Protein AF-X1GAW6-F1 (afdb_monomer_lite)

Sequence (274 aa):
LNKNRKILPKKEKSNFVSYKNLEKTTDPVKLYFKDMGNIPLLKREEELAIAKNIERGEKTTIKAISKTRFVLTKVLSLEEKIREKPEIIEKIFDFNKNNNAKGNLEERTLEVTDKIKKIREINSRLESIPSRNKNDFTRKRLIVKMSRLIRELNIRNKYREMIIEDLKDRLKVIDEVEETKGEVNKSISQDTVKKEKEKLKKKIREINKLLKLFRKEIGLDSQGLRKTLCAISKGKKISDQAKKELITANLRLVVSIAKKYSNYGLQFLDLIQE

Foldseek 3Di:
DDDDDDDDDDDDPDDDPPPPPPPDDPDVVVVVVVLLVPQDADDPVRLVVLVVLLVQLVVLQLLLLLLWLQVLVVLLVVLVVCVVPLVVLVVWADPPPDPPDVPPSVVSSVVSNVLNVVLVVLVVVLVPDDPDPVCPVVNVVSSVVSSVSSVVRRTDPVVSVVSLVVLVVLLVVLVVLVVVLVVLVVVLVPDDDPVVVVVSVVVNVVSVVVQVVSCVNGVDHSVSSVVSSVSSVVSCVSNVVSVVSVCSSCLVVQLVVLVVCPPVPDDSVVSSVD

Radius of gyration: 28.52 Å; chains: 1; bounding box: 76×75×73 Å

InterPro domains:
  IPR009042 RNA polymerase sigma-70 region 1.2 [PF00140] (27-59)
  IPR013325 RNA polymerase sigma factor, region 2 [SSF88946] (26-274)
  IPR050239 Sigma-70 factor family, RNA polymerase initiation factors [PTHR30603] (11-274)

Organism: NCBI:txid412755

pLDDT: mean 82.03, std 15.61, range [32.25, 95.5]

Structure (mmCIF, N/CA/C/O backbone):
data_AF-X1GAW6-F1
#
_entry.id   AF-X1GAW6-F1
#
loop_
_atom_site.group_PDB
_atom_site.id
_atom_site.type_symbol
_atom_site.label_atom_id
_atom_site.label_alt_id
_atom_site.label_comp_id
_atom_site.label_asym_id
_atom_site.label_entity_id
_atom_site.label_seq_id
_atom_site.pdbx_PDB_ins_code
_atom_site.Cartn_x
_atom_site.Cartn_y
_atom_site.Cartn_z
_atom_site.occupancy
_atom_site.B_iso_or_equiv
_atom_site.auth_seq_id
_atom_site.auth_comp_id
_atom_site.auth_asym_id
_atom_site.auth_atom_id
_atom_site.pdbx_PDB_model_num
ATOM 1 N N . LEU A 1 1 ? 35.303 -55.699 -20.489 1.00 45.44 1 LEU A N 1
ATOM 2 C CA . LEU A 1 1 ? 36.541 -54.917 -20.710 1.00 45.44 1 LEU A CA 1
ATOM 3 C C . LEU A 1 1 ? 36.423 -54.168 -22.033 1.00 45.44 1 LEU A C 1
ATOM 5 O O . LEU A 1 1 ? 36.595 -54.795 -23.061 1.00 45.44 1 LEU A O 1
ATOM 9 N N . ASN A 1 2 ? 36.046 -52.884 -22.022 1.00 32.25 2 ASN A N 1
ATOM 10 C CA . ASN A 1 2 ? 36.606 -51.865 -22.922 1.00 32.25 2 ASN A CA 1
ATOM 11 C C . ASN A 1 2 ? 36.023 -50.481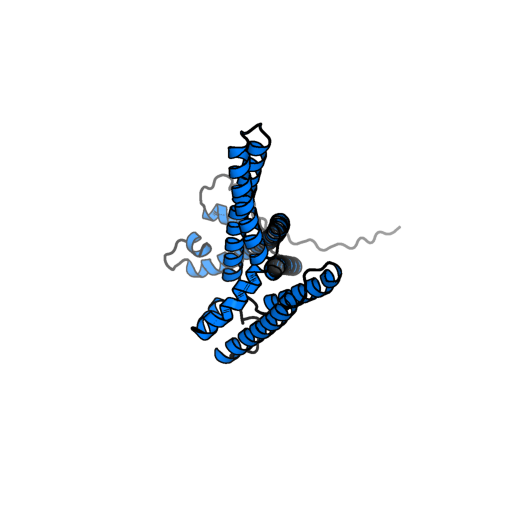 -22.612 1.00 32.25 2 ASN A C 1
ATOM 13 O O . ASN A 1 2 ? 34.815 -50.271 -22.549 1.00 32.25 2 ASN A O 1
ATOM 17 N N . LYS A 1 3 ? 36.950 -49.559 -22.343 1.00 40.25 3 LYS A N 1
ATOM 18 C CA . LYS A 1 3 ? 36.753 -48.153 -22.001 1.00 40.25 3 LYS A CA 1
ATOM 19 C C . LYS A 1 3 ? 36.395 -47.375 -23.268 1.00 40.25 3 LYS A C 1
ATOM 21 O O . LYS A 1 3 ? 37.235 -47.275 -24.148 1.00 40.25 3 LYS A O 1
ATOM 26 N N . ASN A 1 4 ? 35.237 -46.722 -23.298 1.00 35.97 4 ASN A N 1
ATOM 27 C CA . ASN A 1 4 ? 34.975 -45.604 -24.209 1.00 35.97 4 ASN A CA 1
ATOM 28 C C . ASN A 1 4 ? 34.591 -44.369 -23.384 1.00 35.97 4 ASN A C 1
ATOM 30 O O . ASN A 1 4 ? 33.419 -44.065 -23.176 1.00 35.97 4 ASN A O 1
ATOM 34 N N . ARG A 1 5 ? 35.606 -43.656 -22.876 1.00 37.56 5 ARG A N 1
ATOM 35 C CA . ARG A 1 5 ? 35.441 -42.295 -22.349 1.00 37.56 5 ARG A CA 1
ATOM 36 C C . ARG A 1 5 ? 35.481 -41.330 -23.532 1.00 37.56 5 ARG A C 1
ATOM 38 O O . ARG A 1 5 ? 36.546 -41.079 -24.084 1.00 37.56 5 ARG A O 1
ATOM 45 N N . LYS A 1 6 ? 34.314 -40.798 -23.908 1.00 42.06 6 LYS A N 1
ATOM 46 C CA . LYS A 1 6 ? 34.190 -39.650 -24.814 1.00 42.06 6 LYS A CA 1
ATOM 47 C C . LYS A 1 6 ? 34.958 -38.464 -24.223 1.00 42.06 6 LYS A C 1
ATOM 49 O O . LYS A 1 6 ? 34.712 -38.055 -23.089 1.00 42.06 6 LYS A O 1
ATOM 54 N N . ILE A 1 7 ? 35.901 -37.950 -25.000 1.00 41.34 7 ILE A N 1
ATOM 55 C CA . ILE A 1 7 ? 36.714 -36.776 -24.695 1.00 41.34 7 ILE A CA 1
ATOM 56 C C . ILE A 1 7 ? 35.811 -35.544 -24.852 1.00 41.34 7 ILE A C 1
ATOM 58 O O . ILE A 1 7 ? 35.315 -35.268 -25.940 1.00 41.34 7 ILE A O 1
ATOM 62 N N . LEU A 1 8 ? 35.558 -34.834 -23.751 1.00 40.62 8 LEU A N 1
ATOM 63 C CA . LEU A 1 8 ? 34.916 -33.517 -23.762 1.00 40.62 8 LEU A CA 1
ATOM 64 C C . LEU A 1 8 ? 35.898 -32.478 -24.338 1.00 40.62 8 LEU A C 1
ATOM 66 O O . LEU A 1 8 ? 37.081 -32.519 -23.981 1.00 40.62 8 LEU A O 1
ATOM 70 N N . PRO A 1 9 ? 35.451 -31.536 -25.189 1.00 37.66 9 PRO A N 1
ATOM 71 C CA . PRO A 1 9 ? 36.328 -30.509 -25.732 1.00 37.66 9 PRO A CA 1
ATOM 72 C C . PRO A 1 9 ? 36.800 -29.570 -24.614 1.00 37.66 9 PRO A C 1
ATOM 74 O O . PRO A 1 9 ? 36.026 -29.146 -23.751 1.00 37.66 9 PRO A O 1
ATOM 77 N N . LYS A 1 10 ? 38.104 -29.272 -24.621 1.00 38.38 10 LYS A N 1
ATOM 78 C CA . LYS A 1 10 ? 38.754 -28.320 -23.713 1.00 38.38 10 LYS A CA 1
ATOM 79 C C . LYS A 1 10 ? 38.048 -26.964 -23.813 1.00 38.38 10 LYS A C 1
ATOM 81 O O . LYS A 1 10 ? 38.030 -26.365 -24.881 1.00 38.38 10 LYS A O 1
ATOM 86 N N . LYS A 1 11 ? 37.517 -26.471 -22.688 1.00 38.53 11 LYS A N 1
ATOM 87 C CA . LYS A 1 11 ? 37.122 -25.065 -22.532 1.00 38.53 11 LYS A CA 1
ATOM 88 C C . LYS A 1 11 ? 38.322 -24.182 -22.872 1.00 38.53 11 LYS A C 1
ATOM 90 O O . LYS A 1 11 ? 39.370 -24.307 -22.233 1.00 38.53 11 LYS A O 1
ATOM 95 N N . GLU A 1 12 ? 38.157 -23.304 -23.853 1.00 35.56 12 GLU A N 1
ATOM 96 C CA . GLU A 1 12 ? 39.082 -22.204 -24.101 1.00 35.56 12 GLU A CA 1
ATOM 97 C C . GLU A 1 12 ? 39.236 -21.398 -22.810 1.00 35.56 12 GLU A C 1
ATOM 99 O O . GLU A 1 12 ? 38.261 -20.961 -22.192 1.00 35.56 12 GLU A O 1
ATOM 104 N N . LYS A 1 13 ? 40.482 -21.265 -22.355 1.00 37.22 13 LYS A N 1
ATOM 105 C CA . LYS A 1 13 ? 40.830 -20.399 -21.237 1.00 37.22 13 LYS A CA 1
ATOM 106 C C . LYS A 1 13 ? 40.612 -18.965 -21.708 1.00 37.22 13 LYS A C 1
ATOM 108 O O . LYS A 1 13 ? 41.458 -18.411 -22.399 1.00 37.22 13 LYS A O 1
ATOM 113 N N . SER A 1 14 ? 39.486 -18.367 -21.328 1.00 36.91 14 SER A N 1
ATOM 114 C CA . SER A 1 14 ? 39.329 -16.916 -21.351 1.00 36.91 14 SER A CA 1
ATOM 115 C C . SER A 1 14 ? 40.498 -16.310 -20.574 1.00 36.91 14 SER A C 1
ATOM 117 O O . SER A 1 14 ? 40.695 -16.666 -19.410 1.00 36.91 14 SER A O 1
ATOM 119 N N . ASN A 1 15 ? 41.286 -15.458 -21.230 1.00 33.12 15 ASN A N 1
ATOM 120 C CA . ASN A 1 15 ? 42.453 -14.782 -20.670 1.00 33.12 15 ASN A CA 1
ATOM 121 C C . ASN A 1 15 ? 42.122 -14.133 -19.316 1.00 33.12 15 ASN A C 1
ATOM 123 O O . ASN A 1 15 ? 41.581 -13.032 -19.252 1.00 33.12 15 ASN A O 1
ATOM 127 N N . PHE A 1 16 ? 42.455 -14.823 -18.225 1.00 38.28 16 PHE A N 1
ATOM 128 C CA . PHE A 1 16 ? 42.499 -14.238 -16.894 1.00 38.28 16 PHE A CA 1
ATOM 129 C C . PHE A 1 16 ? 43.743 -13.358 -16.840 1.00 38.28 16 PHE A C 1
ATOM 131 O O . PHE A 1 16 ? 44.863 -13.849 -16.694 1.00 38.28 16 PHE A O 1
ATOM 138 N N . VAL A 1 17 ? 43.548 -12.049 -16.970 1.00 41.88 17 VAL A N 1
ATOM 139 C CA . VAL A 1 17 ? 44.564 -11.080 -16.566 1.00 41.88 17 VAL A CA 1
ATOM 140 C C . VAL A 1 17 ? 44.776 -11.267 -15.061 1.00 41.88 17 VAL A C 1
ATOM 142 O O . VAL A 1 17 ? 43.849 -11.135 -14.265 1.00 41.88 17 VAL A O 1
ATOM 145 N N . SER A 1 18 ? 45.988 -11.664 -14.673 1.00 35.72 18 SER A N 1
ATOM 146 C CA . SER A 1 18 ? 46.377 -11.864 -13.276 1.00 35.72 18 SER A CA 1
ATOM 147 C C . SER A 1 18 ? 46.456 -10.510 -12.567 1.00 35.72 18 SER A C 1
ATOM 149 O O . SER A 1 18 ? 47.421 -9.767 -12.726 1.00 35.72 18 SER A O 1
ATOM 151 N N . TYR A 1 19 ? 45.441 -10.179 -11.768 1.00 48.91 19 TYR A N 1
ATOM 152 C CA . TYR A 1 19 ? 45.362 -8.933 -10.993 1.00 48.91 19 TYR A CA 1
ATOM 153 C C . TYR A 1 19 ? 46.106 -9.009 -9.646 1.00 48.91 19 TYR A C 1
ATOM 155 O O . TYR A 1 19 ? 45.625 -8.503 -8.635 1.00 48.91 19 TYR A O 1
ATOM 163 N N . LYS A 1 20 ? 47.286 -9.639 -9.602 1.00 37.09 20 LYS A N 1
ATOM 164 C CA . LYS A 1 20 ? 48.047 -9.828 -8.350 1.00 37.09 20 LYS A CA 1
ATOM 165 C C . LYS A 1 20 ? 48.741 -8.565 -7.802 1.00 37.09 20 LYS A C 1
ATOM 167 O O . LYS A 1 20 ? 49.271 -8.626 -6.705 1.00 37.09 20 LYS A O 1
ATOM 172 N N . ASN A 1 21 ? 48.693 -7.425 -8.504 1.00 38.56 21 ASN A N 1
ATOM 173 C CA . ASN A 1 21 ? 49.412 -6.193 -8.120 1.00 38.56 21 ASN A CA 1
ATOM 174 C C . ASN A 1 21 ? 48.514 -4.969 -7.816 1.00 38.56 21 ASN A C 1
ATOM 176 O O . ASN A 1 21 ? 48.991 -3.840 -7.852 1.00 38.56 21 ASN A O 1
ATOM 180 N N . LEU A 1 22 ? 47.218 -5.144 -7.530 1.00 48.75 22 LEU A N 1
ATOM 181 C CA . LEU A 1 22 ? 46.260 -4.021 -7.397 1.00 48.75 22 LEU A CA 1
ATOM 182 C C . LEU A 1 22 ? 45.754 -3.742 -5.974 1.00 48.75 22 LEU A C 1
ATOM 184 O O . LEU A 1 22 ? 44.860 -2.917 -5.793 1.00 48.75 22 LEU A O 1
ATOM 188 N N . GLU A 1 23 ? 46.333 -4.372 -4.954 1.00 49.38 23 GLU A N 1
ATOM 189 C CA . GLU A 1 23 ? 45.902 -4.230 -3.551 1.00 49.38 23 GLU A CA 1
ATOM 190 C C . GLU A 1 23 ? 46.153 -2.832 -2.940 1.00 49.38 23 GLU A C 1
ATOM 192 O O . GLU A 1 23 ? 45.732 -2.577 -1.817 1.00 49.38 23 GLU A O 1
ATOM 197 N N . LYS A 1 24 ? 46.767 -1.892 -3.676 1.00 53.91 24 LYS A N 1
ATOM 198 C CA . LYS A 1 24 ? 47.059 -0.518 -3.220 1.00 53.91 24 LYS A CA 1
ATOM 199 C C . LYS A 1 24 ? 46.693 0.552 -4.259 1.00 53.91 24 LYS A C 1
ATOM 201 O O . LYS A 1 24 ? 47.550 1.320 -4.681 1.00 53.91 24 LYS A O 1
ATOM 206 N N . THR A 1 25 ? 45.444 0.604 -4.723 1.00 53.56 25 THR A N 1
ATOM 207 C CA . THR A 1 25 ? 44.980 1.723 -5.573 1.00 53.56 25 THR A CA 1
ATOM 208 C C . THR A 1 25 ? 43.895 2.537 -4.871 1.00 53.56 25 THR A C 1
ATOM 210 O O . THR A 1 25 ? 42.880 1.991 -4.456 1.00 53.56 25 THR A O 1
ATOM 213 N N . THR A 1 26 ? 44.134 3.844 -4.728 1.00 72.12 26 THR A N 1
ATOM 214 C CA . THR A 1 26 ? 43.221 4.857 -4.158 1.00 72.12 26 THR A CA 1
ATOM 215 C C . THR A 1 26 ? 42.310 5.503 -5.208 1.00 72.12 26 THR A C 1
ATOM 217 O O . THR A 1 26 ? 41.511 6.373 -4.880 1.00 72.12 26 THR A O 1
ATOM 220 N N . ASP A 1 27 ? 42.434 5.097 -6.475 1.00 82.94 27 ASP A N 1
ATOM 221 C CA . ASP A 1 27 ? 41.656 5.642 -7.587 1.00 82.94 27 ASP A CA 1
ATOM 222 C C . ASP A 1 27 ? 40.205 5.115 -7.543 1.00 82.94 27 ASP A C 1
ATOM 224 O O . ASP A 1 27 ? 39.987 3.906 -7.723 1.00 82.94 27 ASP A O 1
ATOM 228 N N . PRO A 1 28 ? 39.206 5.993 -7.335 1.00 82.62 28 PRO A N 1
ATOM 229 C CA . PRO A 1 28 ? 37.807 5.599 -7.194 1.00 82.62 28 PRO A CA 1
ATOM 230 C C . PRO A 1 28 ? 37.246 4.918 -8.451 1.00 82.62 28 PRO A C 1
ATOM 232 O O . PRO A 1 28 ? 36.384 4.047 -8.339 1.00 82.62 28 PRO A O 1
ATOM 235 N N . VAL A 1 29 ? 37.765 5.235 -9.645 1.00 82.25 29 VAL A N 1
ATOM 236 C CA . VAL A 1 29 ? 37.322 4.612 -10.906 1.00 82.25 29 VAL A CA 1
ATOM 237 C C . VAL A 1 29 ? 37.759 3.149 -10.972 1.00 82.25 29 VAL A C 1
ATOM 239 O O . VAL A 1 29 ? 36.992 2.273 -11.379 1.00 82.25 29 VAL A O 1
ATOM 242 N N . LYS A 1 30 ? 38.989 2.852 -10.535 1.00 84.00 30 LYS A N 1
ATOM 243 C CA . LYS A 1 30 ? 39.510 1.477 -10.498 1.00 84.00 30 LYS A CA 1
ATOM 244 C C . LYS A 1 30 ? 38.797 0.629 -9.451 1.00 84.00 30 LYS A C 1
ATOM 246 O O . LYS A 1 30 ? 38.512 -0.536 -9.730 1.00 84.00 30 LYS A O 1
ATOM 251 N N . LEU A 1 31 ? 38.481 1.206 -8.288 1.00 84.81 31 LEU A N 1
ATOM 252 C CA . LEU A 1 31 ? 37.667 0.542 -7.265 1.00 84.81 31 LEU A CA 1
ATOM 253 C C . LEU A 1 31 ? 36.275 0.198 -7.812 1.00 84.81 31 LEU A C 1
ATOM 255 O O . LEU A 1 31 ? 35.863 -0.957 -7.735 1.00 84.81 31 LEU A O 1
ATOM 259 N N . TYR A 1 32 ? 35.617 1.146 -8.486 1.00 85.50 32 TYR A N 1
ATOM 260 C CA . TYR A 1 32 ? 34.318 0.915 -9.119 1.00 85.50 32 TYR A CA 1
ATOM 261 C C . TYR A 1 32 ? 34.353 -0.216 -10.163 1.00 85.50 32 TYR A C 1
ATOM 263 O O . TYR A 1 32 ? 33.500 -1.105 -10.158 1.00 85.50 32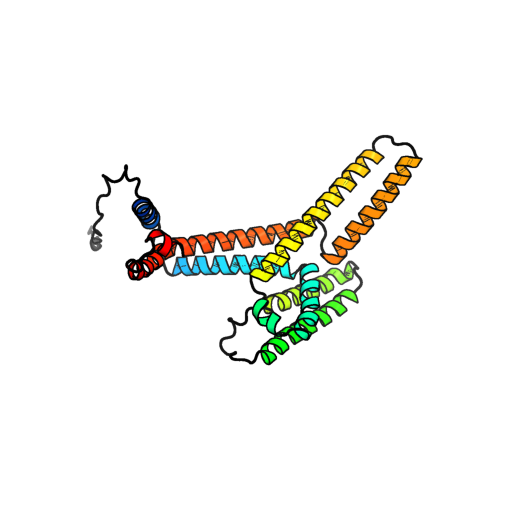 TYR A O 1
ATOM 271 N N . PHE A 1 33 ? 35.360 -0.242 -11.045 1.00 85.94 33 PHE A N 1
ATOM 272 C CA . PHE A 1 33 ? 35.490 -1.320 -12.032 1.00 85.94 33 PHE A CA 1
ATOM 273 C C . PHE A 1 33 ? 35.809 -2.680 -11.413 1.00 85.94 33 PHE A C 1
ATOM 275 O O . PHE A 1 33 ? 35.351 -3.696 -11.939 1.00 85.94 33 PHE A O 1
ATOM 282 N N . LYS A 1 34 ? 36.563 -2.717 -10.308 1.00 86.50 34 LYS A N 1
ATOM 283 C CA . LYS A 1 34 ? 36.809 -3.947 -9.546 1.00 86.50 34 LYS A CA 1
ATOM 284 C C . LYS A 1 34 ? 35.501 -4.490 -8.971 1.00 86.50 34 LYS A C 1
ATOM 286 O O . LYS A 1 34 ? 35.199 -5.666 -9.168 1.00 86.50 34 LYS A O 1
ATOM 291 N N . ASP A 1 35 ? 34.707 -3.631 -8.340 1.00 85.50 35 ASP A N 1
ATOM 292 C CA . ASP A 1 35 ? 33.425 -4.011 -7.745 1.00 85.50 35 ASP A CA 1
ATOM 293 C C . ASP A 1 35 ? 32.420 -4.469 -8.810 1.00 85.50 35 ASP A C 1
ATOM 295 O O . ASP A 1 35 ? 31.801 -5.523 -8.667 1.00 85.50 35 ASP A O 1
ATOM 299 N N . MET A 1 36 ? 32.332 -3.757 -9.938 1.00 85.75 36 MET A N 1
ATOM 300 C CA . MET A 1 36 ? 31.499 -4.163 -11.075 1.00 85.75 36 MET A CA 1
ATOM 301 C C . MET A 1 36 ? 31.994 -5.465 -11.727 1.00 85.75 36 MET A C 1
ATOM 303 O O . MET A 1 36 ? 31.196 -6.294 -12.169 1.00 85.75 36 MET A O 1
ATOM 307 N N . GLY A 1 37 ? 33.313 -5.662 -11.797 1.00 84.19 37 GLY A N 1
ATOM 308 C CA . GLY A 1 37 ? 33.941 -6.863 -12.345 1.00 84.19 37 GLY A CA 1
ATOM 309 C C . GLY A 1 37 ? 33.562 -8.136 -11.588 1.00 84.19 37 GLY A C 1
ATOM 310 O O . GLY A 1 37 ? 33.404 -9.183 -12.216 1.00 84.19 37 GLY A O 1
ATOM 311 N N . ASN A 1 38 ? 33.331 -8.027 -10.276 1.00 87.06 38 ASN A N 1
ATOM 312 C CA . ASN A 1 38 ? 32.924 -9.135 -9.411 1.00 87.06 38 ASN A CA 1
ATOM 313 C C . ASN A 1 38 ? 31.454 -9.563 -9.596 1.00 87.06 38 ASN A C 1
ATOM 315 O O . ASN A 1 38 ? 31.083 -10.653 -9.162 1.00 87.06 38 ASN A O 1
ATOM 319 N N . ILE A 1 39 ? 30.612 -8.741 -10.235 1.00 86.38 39 ILE A N 1
ATOM 320 C CA . ILE A 1 39 ? 29.186 -9.037 -10.431 1.00 86.38 39 ILE A CA 1
ATOM 321 C C . ILE A 1 39 ? 29.013 -9.876 -11.709 1.00 86.38 39 ILE A C 1
ATOM 323 O O . ILE A 1 39 ? 29.352 -9.399 -12.800 1.00 86.38 39 ILE A O 1
ATOM 327 N N . PRO A 1 40 ? 28.493 -11.114 -11.643 1.00 85.06 40 PRO A N 1
ATOM 328 C CA . PRO A 1 40 ? 28.291 -11.937 -12.833 1.00 85.06 40 PRO A CA 1
ATOM 329 C C . PRO A 1 40 ? 27.241 -11.326 -13.774 1.00 85.06 40 PRO A C 1
ATOM 331 O O . PRO A 1 40 ? 26.364 -10.574 -13.355 1.00 85.06 40 PRO A O 1
ATOM 334 N N . LEU A 1 41 ? 27.345 -11.634 -15.069 1.00 87.44 41 LEU A N 1
ATOM 335 C CA . LEU A 1 41 ? 26.295 -11.304 -16.035 1.00 87.44 41 LEU A CA 1
ATOM 336 C C . LEU A 1 41 ? 25.071 -12.184 -15.780 1.00 87.44 41 LEU A C 1
ATOM 338 O O . LEU A 1 41 ? 25.223 -13.387 -15.560 1.00 87.44 41 LEU A O 1
ATOM 342 N N . LEU A 1 42 ? 23.881 -11.588 -15.861 1.00 90.25 42 LEU A N 1
ATOM 343 C CA . LEU A 1 42 ? 22.637 -12.332 -15.720 1.00 90.25 42 LEU A CA 1
ATOM 344 C C . LEU A 1 42 ? 22.378 -13.197 -16.949 1.00 90.25 42 LEU A C 1
ATOM 346 O O . LEU A 1 42 ? 22.572 -12.786 -18.095 1.00 90.25 42 LEU A O 1
ATOM 350 N N . LYS A 1 43 ? 21.880 -14.404 -16.704 1.00 92.69 43 LYS A N 1
ATOM 351 C CA . LYS A 1 43 ? 21.253 -15.227 -17.739 1.00 92.69 43 LYS A CA 1
ATOM 352 C C . LYS A 1 43 ? 19.805 -14.790 -17.938 1.00 92.69 43 LYS A C 1
ATOM 354 O O . LYS A 1 43 ? 19.155 -14.321 -17.009 1.00 92.69 43 LYS A O 1
ATOM 359 N N . ARG A 1 44 ? 19.241 -15.088 -19.110 1.00 92.25 44 ARG A N 1
ATOM 360 C CA . ARG A 1 44 ? 17.823 -14.822 -19.421 1.00 92.25 44 ARG A CA 1
ATOM 361 C C . ARG A 1 44 ? 16.853 -15.359 -18.358 1.00 92.25 44 ARG A C 1
ATOM 363 O O . ARG A 1 44 ? 15.852 -14.720 -18.055 1.00 92.25 44 ARG A O 1
ATOM 370 N N . GLU A 1 45 ? 17.122 -16.534 -17.789 1.00 93.12 45 GLU A N 1
ATOM 371 C CA . GLU A 1 45 ? 16.285 -17.113 -16.726 1.00 93.12 45 GLU A CA 1
ATOM 372 C C . GLU A 1 45 ? 16.345 -16.310 -15.420 1.00 93.12 45 GLU A C 1
ATOM 374 O O . GLU A 1 45 ? 15.323 -16.133 -14.756 1.00 93.12 45 GLU A O 1
ATOM 379 N N . GLU A 1 46 ? 17.523 -15.789 -15.077 1.00 91.88 46 GLU A N 1
ATOM 380 C CA . GLU A 1 46 ? 17.754 -14.971 -13.885 1.00 91.88 46 GLU A CA 1
ATOM 381 C C . GLU A 1 46 ? 17.097 -13.594 -14.051 1.00 91.88 46 GLU A C 1
ATOM 383 O O . GLU A 1 46 ? 16.386 -13.144 -13.155 1.00 91.88 46 GLU A O 1
ATOM 388 N N . GLU A 1 47 ? 17.207 -12.977 -15.233 1.00 91.62 47 GLU A N 1
ATOM 389 C CA . GLU A 1 47 ? 16.484 -11.742 -15.568 1.00 91.62 47 GLU A CA 1
ATOM 390 C C . GLU A 1 47 ? 14.965 -11.914 -15.424 1.00 91.62 47 GLU A C 1
ATOM 392 O O . GLU A 1 47 ? 14.286 -11.085 -14.812 1.00 91.62 47 GLU A O 1
ATOM 397 N N . LEU A 1 48 ? 14.419 -13.025 -15.933 1.00 94.25 48 LEU A N 1
ATOM 398 C CA . LEU A 1 48 ? 13.000 -13.349 -15.787 1.00 94.25 48 LEU A CA 1
ATOM 399 C C . LEU A 1 48 ? 12.608 -13.575 -14.320 1.00 94.25 48 LEU A C 1
ATOM 401 O O . LEU A 1 48 ? 11.509 -13.188 -13.912 1.00 94.25 48 LEU A O 1
ATOM 405 N N . ALA A 1 49 ? 13.472 -14.200 -13.518 1.00 94.56 49 ALA A N 1
ATOM 406 C CA . ALA A 1 49 ? 13.234 -14.398 -12.091 1.00 94.56 49 ALA A CA 1
ATOM 407 C C . ALA A 1 49 ? 13.206 -13.061 -11.332 1.00 94.56 49 ALA A C 1
ATOM 409 O O . ALA A 1 49 ? 12.294 -12.823 -10.533 1.00 94.56 49 ALA A O 1
ATOM 410 N N . ILE A 1 50 ? 14.142 -12.160 -11.632 1.00 93.94 50 ILE A N 1
ATOM 411 C CA . ILE A 1 50 ? 14.200 -10.811 -11.065 1.00 93.94 50 ILE A CA 1
ATOM 412 C C . ILE A 1 50 ? 12.944 -10.017 -11.444 1.00 93.94 50 ILE A C 1
ATOM 414 O O . ILE A 1 50 ? 12.275 -9.470 -10.564 1.00 93.94 50 ILE A O 1
ATOM 418 N N . ALA A 1 51 ? 12.545 -10.031 -12.720 1.00 94.69 51 ALA A N 1
ATOM 419 C CA . ALA A 1 51 ? 11.323 -9.373 -13.182 1.00 94.69 51 ALA A CA 1
ATOM 420 C C . ALA A 1 51 ? 10.069 -9.893 -12.452 1.00 94.69 51 ALA A C 1
ATOM 422 O O . ALA A 1 51 ? 9.242 -9.106 -11.982 1.00 94.69 51 ALA A O 1
ATOM 423 N N . LYS A 1 52 ? 9.955 -11.218 -12.269 1.00 95.38 52 LYS A N 1
ATOM 424 C CA . LYS A 1 52 ? 8.866 -11.833 -11.489 1.00 95.38 52 LYS A CA 1
ATOM 425 C C . LYS A 1 52 ? 8.878 -11.396 -10.024 1.00 95.38 52 LYS A C 1
ATOM 427 O O . LYS A 1 52 ? 7.809 -11.195 -9.445 1.00 95.38 52 LYS A O 1
ATOM 432 N N . ASN A 1 53 ? 10.050 -11.250 -9.408 1.00 94.75 53 ASN A N 1
ATOM 433 C CA . ASN A 1 53 ? 10.169 -10.787 -8.024 1.00 94.75 53 ASN A CA 1
ATOM 434 C C . ASN A 1 53 ? 9.733 -9.326 -7.868 1.00 94.75 53 ASN A C 1
ATOM 436 O O . ASN A 1 53 ? 8.997 -9.017 -6.925 1.00 94.75 53 ASN A O 1
ATOM 440 N N . ILE A 1 54 ? 10.104 -8.458 -8.815 1.00 94.25 54 ILE A N 1
ATOM 441 C CA . ILE A 1 54 ? 9.636 -7.067 -8.872 1.00 94.25 54 ILE A CA 1
ATOM 442 C C . ILE A 1 54 ? 8.107 -7.036 -8.971 1.00 94.25 54 ILE A C 1
ATOM 444 O O . ILE A 1 54 ? 7.441 -6.447 -8.117 1.00 94.25 54 ILE A O 1
ATOM 448 N N . GLU A 1 55 ? 7.533 -7.749 -9.945 1.00 92.81 55 GLU A N 1
ATOM 449 C CA . GLU A 1 55 ? 6.081 -7.787 -10.146 1.00 92.81 55 GLU A CA 1
ATOM 450 C C . GLU A 1 55 ? 5.352 -8.338 -8.911 1.00 92.81 55 GLU A C 1
ATOM 452 O O . GLU A 1 55 ? 4.344 -7.785 -8.463 1.00 92.81 55 GLU A O 1
ATOM 457 N N . ARG A 1 56 ? 5.871 -9.415 -8.310 1.00 94.25 56 ARG A N 1
ATOM 458 C CA . ARG A 1 56 ? 5.308 -10.010 -7.093 1.00 94.25 56 ARG A CA 1
ATOM 459 C C . ARG A 1 56 ? 5.328 -9.018 -5.935 1.00 94.25 56 ARG A C 1
ATOM 461 O O . ARG A 1 56 ? 4.309 -8.887 -5.251 1.00 94.25 56 ARG A O 1
ATOM 468 N N . GLY A 1 57 ? 6.447 -8.328 -5.716 1.00 94.19 57 GLY A N 1
ATOM 469 C CA . GLY A 1 57 ? 6.584 -7.302 -4.685 1.00 94.19 57 GLY A CA 1
ATOM 470 C C . GLY A 1 57 ? 5.542 -6.200 -4.862 1.00 94.19 57 GLY A C 1
ATOM 471 O O . GLY A 1 57 ? 4.717 -5.971 -3.973 1.00 94.19 57 GLY A O 1
ATOM 472 N N . GLU A 1 58 ? 5.466 -5.613 -6.055 1.00 92.31 58 GLU A N 1
ATOM 473 C CA . GLU A 1 58 ? 4.490 -4.566 -6.372 1.00 92.31 58 GLU A CA 1
ATOM 474 C C . GLU A 1 58 ? 3.038 -5.049 -6.232 1.00 92.31 58 GLU A C 1
ATOM 476 O O . GLU A 1 58 ? 2.196 -4.356 -5.648 1.00 92.31 58 GLU A O 1
ATOM 481 N N . LYS A 1 59 ? 2.741 -6.275 -6.680 1.00 92.38 59 LYS A N 1
ATOM 482 C CA . LYS A 1 59 ? 1.415 -6.896 -6.565 1.00 92.38 59 LYS A CA 1
ATOM 483 C C . LYS A 1 59 ? 1.009 -7.121 -5.112 1.00 92.38 59 LYS A C 1
ATOM 485 O O . LYS A 1 59 ? -0.162 -6.944 -4.768 1.00 92.38 59 LYS A O 1
ATOM 490 N N . THR A 1 60 ? 1.942 -7.509 -4.243 1.00 93.50 60 THR A N 1
ATOM 491 C CA . THR A 1 60 ? 1.660 -7.657 -2.806 1.00 93.50 60 THR A CA 1
ATOM 492 C C . THR A 1 60 ? 1.368 -6.311 -2.150 1.00 93.50 60 THR A C 1
ATOM 494 O O . THR A 1 60 ? 0.364 -6.198 -1.443 1.00 93.50 60 THR A O 1
ATOM 497 N N . THR A 1 61 ? 2.152 -5.281 -2.473 1.00 94.06 61 THR A N 1
ATOM 498 C CA . THR A 1 61 ? 1.964 -3.910 -1.989 1.00 94.06 61 THR A CA 1
ATOM 499 C C . THR A 1 61 ? 0.606 -3.349 -2.408 1.00 94.06 61 THR A C 1
ATOM 501 O O . THR A 1 61 ? -0.202 -2.977 -1.555 1.00 94.06 61 THR A O 1
ATOM 504 N N . ILE A 1 62 ? 0.276 -3.379 -3.704 1.00 92.12 62 ILE A N 1
ATOM 505 C CA . ILE A 1 62 ? -1.005 -2.850 -4.198 1.00 92.12 62 ILE A CA 1
ATOM 506 C C . ILE A 1 62 ? -2.201 -3.665 -3.681 1.00 92.12 62 ILE A C 1
ATOM 508 O O . ILE A 1 62 ? -3.261 -3.112 -3.384 1.00 92.12 62 ILE A O 1
ATOM 512 N N . LYS A 1 63 ? -2.057 -4.987 -3.505 1.00 92.56 63 LYS A N 1
ATOM 513 C CA . LYS A 1 63 ? -3.101 -5.843 -2.917 1.00 92.56 63 LYS A CA 1
ATOM 514 C C . LYS A 1 63 ? -3.345 -5.535 -1.440 1.00 92.56 63 LYS A C 1
ATOM 516 O O . LYS A 1 63 ? -4.485 -5.656 -1.003 1.00 92.56 63 LYS A O 1
ATOM 521 N N . ALA A 1 64 ? -2.313 -5.184 -0.679 1.00 92.31 64 ALA A N 1
ATOM 522 C CA . ALA A 1 64 ? -2.448 -4.809 0.725 1.00 92.31 64 ALA A CA 1
ATOM 523 C C . ALA A 1 64 ? -3.124 -3.436 0.868 1.00 92.31 64 ALA A C 1
ATOM 525 O O . ALA A 1 64 ? -4.108 -3.313 1.593 1.00 92.31 64 ALA A O 1
ATOM 526 N N . ILE A 1 65 ? -2.667 -2.450 0.092 1.00 91.69 65 ILE A N 1
ATOM 527 C CA . ILE A 1 65 ? -3.200 -1.081 0.089 1.00 91.69 65 ILE A CA 1
ATOM 528 C C . ILE A 1 65 ? -4.660 -1.068 -0.381 1.00 91.69 65 ILE A C 1
ATOM 530 O O . ILE A 1 65 ? -5.528 -0.572 0.321 1.00 91.69 65 ILE A O 1
ATOM 534 N N . SER A 1 66 ? -4.985 -1.717 -1.504 1.00 91.75 66 SER A N 1
ATOM 535 C CA . SER A 1 66 ? -6.348 -1.725 -2.083 1.00 91.75 66 SER A CA 1
ATOM 536 C C . SER A 1 66 ? -7.447 -2.346 -1.208 1.00 91.75 66 SER A C 1
ATOM 538 O O . SER A 1 66 ? -8.615 -2.307 -1.587 1.00 91.75 66 SER A O 1
ATOM 540 N N . LYS A 1 67 ? -7.104 -2.971 -0.077 1.00 87.19 67 LYS A N 1
ATOM 541 C CA . LYS A 1 67 ? -8.078 -3.520 0.878 1.00 87.19 67 LYS A CA 1
ATOM 542 C C . LYS A 1 67 ? -8.464 -2.536 1.979 1.00 87.19 67 LYS A C 1
ATOM 544 O O . LYS A 1 67 ? -9.434 -2.803 2.684 1.00 87.19 67 LYS A O 1
ATOM 549 N N . THR A 1 68 ? -7.708 -1.456 2.173 1.00 90.12 68 THR A N 1
ATOM 550 C CA . THR A 1 68 ? -7.971 -0.498 3.251 1.00 90.12 68 THR A CA 1
ATOM 551 C C . THR A 1 68 ? -9.090 0.456 2.846 1.00 90.12 68 THR A C 1
ATOM 553 O O . THR A 1 68 ? -9.225 0.838 1.680 1.00 90.12 68 THR A O 1
ATOM 556 N N . ARG A 1 69 ? -9.907 0.870 3.821 1.00 89.75 69 ARG A N 1
ATOM 557 C CA . ARG A 1 69 ? -10.971 1.852 3.581 1.00 89.75 69 ARG A CA 1
ATOM 558 C C . ARG A 1 69 ? -10.400 3.224 3.228 1.00 89.75 69 ARG A C 1
ATOM 560 O O . ARG A 1 69 ? -10.992 3.935 2.426 1.00 89.75 69 ARG A O 1
ATOM 567 N N . PHE A 1 70 ? -9.223 3.537 3.756 1.00 90.44 70 PHE A N 1
ATOM 568 C CA . PHE A 1 70 ? -8.502 4.770 3.468 1.00 90.44 70 PHE A CA 1
ATOM 569 C C . PHE A 1 70 ? -8.203 4.960 1.974 1.00 90.44 70 PHE A C 1
ATOM 571 O O . PHE A 1 70 ? -8.346 6.047 1.426 1.00 90.44 70 PHE A O 1
ATOM 578 N N . VAL A 1 71 ? -7.823 3.892 1.272 1.00 91.62 71 VAL A N 1
ATOM 579 C CA . VAL A 1 71 ? -7.568 3.983 -0.174 1.00 91.62 71 VAL A CA 1
ATOM 580 C C . VAL A 1 71 ? -8.862 4.186 -0.938 1.00 91.62 71 VAL A C 1
ATOM 582 O O . VAL A 1 71 ? -8.891 4.955 -1.890 1.00 91.62 71 VAL A O 1
ATOM 585 N N . LEU A 1 72 ? -9.944 3.544 -0.498 1.00 90.69 72 LEU A N 1
ATOM 586 C CA . LEU A 1 72 ? -11.263 3.751 -1.080 1.00 90.69 72 LEU A CA 1
ATOM 587 C C . LEU A 1 72 ? -11.709 5.216 -0.955 1.00 90.69 72 LEU A C 1
ATOM 589 O O . LEU A 1 72 ? -12.136 5.793 -1.948 1.00 90.69 72 LEU A O 1
ATOM 593 N N . THR A 1 73 ? -11.569 5.841 0.218 1.00 91.00 73 THR A N 1
ATOM 594 C CA . THR A 1 73 ? -11.933 7.258 0.402 1.00 91.00 73 THR A CA 1
ATOM 595 C C . THR A 1 73 ? -11.050 8.192 -0.427 1.00 91.00 73 THR A C 1
ATOM 597 O O . THR A 1 73 ? -11.549 9.137 -1.039 1.00 91.00 73 THR A O 1
ATOM 600 N N . LYS A 1 74 ? -9.749 7.895 -0.542 1.00 91.25 74 LYS A N 1
ATOM 601 C CA . LYS A 1 74 ? -8.845 8.641 -1.429 1.00 91.25 74 LYS A CA 1
ATOM 602 C C . LYS A 1 74 ? -9.244 8.493 -2.898 1.00 91.25 74 LYS A C 1
ATOM 604 O O . LYS A 1 74 ? -9.332 9.501 -3.578 1.00 91.25 74 LYS A O 1
ATOM 609 N N . VAL A 1 75 ? -9.551 7.285 -3.373 1.00 91.25 75 VAL A N 1
ATOM 610 C CA . VAL A 1 75 ? -9.986 7.042 -4.762 1.00 91.25 75 VAL A CA 1
ATOM 611 C C . VAL A 1 75 ? -11.318 7.731 -5.062 1.00 91.25 75 VAL A C 1
ATOM 613 O O . VAL A 1 75 ? -11.456 8.327 -6.122 1.00 91.25 75 VAL A O 1
ATOM 616 N N . LEU A 1 76 ? -12.277 7.710 -4.133 1.00 90.88 76 LEU A N 1
ATOM 617 C CA . LEU A 1 76 ? -13.558 8.400 -4.317 1.00 90.88 76 LEU A CA 1
ATOM 618 C C . LEU A 1 76 ? -13.392 9.925 -4.382 1.00 90.88 76 LEU A C 1
ATOM 620 O O . LEU A 1 76 ? -14.039 10.559 -5.208 1.00 90.88 76 LEU A O 1
ATOM 624 N N . SER A 1 77 ? -12.488 10.509 -3.587 1.00 90.62 77 SER A N 1
ATOM 625 C CA . SER A 1 77 ? -12.193 11.952 -3.671 1.00 90.62 77 SER A CA 1
ATOM 626 C C . SER A 1 77 ? -11.403 12.350 -4.922 1.00 90.62 77 SER A C 1
ATOM 628 O O . SER A 1 77 ? -11.333 13.533 -5.249 1.00 90.62 77 SER A O 1
ATOM 630 N N . LEU A 1 78 ? -10.830 11.394 -5.665 1.00 88.50 78 LEU A N 1
ATOM 631 C CA . LEU A 1 78 ? -10.260 11.695 -6.979 1.00 88.50 78 LEU A CA 1
ATOM 632 C C . LEU A 1 78 ? -11.336 12.053 -7.998 1.00 88.50 78 LEU A C 1
ATOM 634 O O . LEU A 1 78 ? -11.040 12.823 -8.897 1.00 88.50 78 LEU A O 1
ATOM 638 N N . GLU A 1 79 ? -12.563 11.550 -7.869 1.00 86.62 79 GLU A N 1
ATOM 639 C CA . GLU A 1 79 ? -13.621 11.844 -8.839 1.00 86.62 79 GLU A CA 1
ATOM 640 C C . GLU A 1 79 ? -13.936 13.343 -8.921 1.00 86.62 79 GLU A C 1
ATOM 642 O O . GLU A 1 79 ? -14.084 13.886 -10.014 1.00 86.62 79 GLU A O 1
ATOM 647 N N . GLU A 1 80 ? -13.987 14.016 -7.771 1.00 87.31 80 GLU A N 1
ATOM 648 C CA . GLU A 1 80 ? -14.196 15.467 -7.682 1.00 87.31 80 GLU A CA 1
ATOM 649 C C . GLU A 1 80 ? -12.999 16.222 -8.266 1.00 87.31 80 GLU A C 1
ATOM 651 O O . GLU A 1 80 ? -13.163 17.085 -9.123 1.00 87.31 80 GLU A O 1
ATOM 656 N N . LYS A 1 81 ? -11.776 15.815 -7.906 1.00 87.88 81 LYS A N 1
ATOM 657 C CA . LYS A 1 81 ? -10.544 16.432 -8.424 1.00 87.88 81 LYS A CA 1
ATOM 658 C C . LYS A 1 81 ? -10.393 16.280 -9.936 1.00 87.88 81 LYS A C 1
ATOM 660 O O . LYS A 1 81 ? -9.908 17.190 -10.598 1.00 87.88 81 LYS A O 1
ATOM 665 N N . ILE A 1 82 ? -10.798 15.134 -10.477 1.00 87.75 82 ILE A N 1
ATOM 666 C CA . ILE A 1 82 ? -10.789 14.853 -11.915 1.00 87.75 82 ILE A CA 1
ATOM 667 C C . ILE A 1 82 ? -11.804 15.737 -12.639 1.00 87.75 82 ILE A C 1
ATOM 669 O O . ILE A 1 82 ? -11.510 16.219 -13.729 1.00 87.75 82 ILE A O 1
ATOM 673 N N . ARG A 1 83 ? -12.976 15.966 -12.031 1.00 85.88 83 ARG A N 1
ATOM 674 C CA . ARG A 1 83 ? -14.007 16.855 -12.577 1.00 85.88 83 ARG A CA 1
ATOM 675 C C . ARG A 1 83 ? -13.518 18.302 -12.670 1.00 85.88 83 ARG A C 1
ATOM 677 O O . ARG A 1 83 ? -13.833 18.967 -13.647 1.00 85.88 83 ARG A O 1
ATOM 684 N N . GLU A 1 84 ? -12.759 18.774 -11.682 1.00 88.38 84 GLU A N 1
ATOM 685 C CA . GLU A 1 84 ? -12.173 20.122 -11.697 1.00 88.38 84 GLU A CA 1
ATOM 686 C C . GLU A 1 84 ? -10.989 20.242 -12.665 1.00 88.38 84 GLU A C 1
ATOM 688 O O . GLU A 1 84 ? -10.873 21.230 -13.386 1.00 88.38 84 GLU A O 1
ATOM 693 N N . LYS A 1 85 ? -10.076 19.261 -12.650 1.00 88.50 85 LYS A N 1
ATOM 694 C CA . LYS A 1 85 ? -8.828 19.279 -13.426 1.00 88.50 85 LYS A CA 1
ATOM 695 C C . LYS A 1 85 ? -8.534 17.890 -14.014 1.00 88.50 85 LYS A C 1
ATOM 697 O O . LYS A 1 85 ? -7.889 17.071 -13.348 1.00 88.50 85 LYS A O 1
ATOM 702 N N . PRO A 1 86 ? -8.928 17.618 -15.273 1.00 82.81 86 PRO A N 1
ATOM 703 C CA . PRO A 1 86 ? -8.750 16.301 -15.893 1.00 82.81 86 PRO A CA 1
ATOM 704 C C . PRO A 1 86 ? -7.275 15.908 -16.080 1.00 82.81 86 PRO A C 1
ATOM 706 O O . PRO A 1 86 ? -6.941 14.728 -16.022 1.00 82.81 86 PRO A O 1
ATOM 709 N N . GLU A 1 87 ? -6.361 16.876 -16.192 1.00 83.69 87 GLU A N 1
ATOM 710 C CA . GLU A 1 87 ? -4.908 16.656 -16.323 1.00 83.69 87 GLU A CA 1
ATOM 711 C C . GLU A 1 87 ? -4.280 15.893 -15.142 1.00 83.69 87 GLU A C 1
ATOM 713 O O . GLU A 1 87 ? -3.224 15.269 -15.265 1.00 83.69 87 GLU A O 1
ATOM 718 N N . ILE A 1 88 ? -4.930 15.906 -13.972 1.00 86.12 88 ILE A N 1
ATOM 719 C CA . ILE A 1 88 ? -4.470 15.173 -12.785 1.00 86.12 88 ILE A CA 1
ATOM 720 C C . ILE A 1 88 ? -4.377 13.666 -13.075 1.00 86.12 88 ILE A C 1
ATOM 722 O O . ILE A 1 88 ? -3.548 12.969 -12.483 1.00 86.12 88 ILE A O 1
ATOM 726 N N . ILE A 1 89 ? -5.187 13.162 -14.006 1.00 84.12 89 ILE A N 1
ATOM 727 C CA . ILE A 1 89 ? -5.225 11.749 -14.374 1.00 84.12 89 ILE A CA 1
ATOM 728 C C . ILE A 1 89 ? -3.876 11.257 -14.882 1.00 84.12 89 ILE A C 1
ATOM 730 O O . ILE A 1 89 ? -3.429 10.191 -14.460 1.00 84.12 89 ILE A O 1
ATOM 734 N N . GLU A 1 90 ? -3.194 12.038 -15.717 1.00 84.56 90 GLU A N 1
ATOM 735 C CA . GLU A 1 90 ? -1.889 11.641 -16.239 1.00 84.56 90 GLU A CA 1
ATOM 736 C C . GLU A 1 90 ? -0.854 11.536 -15.127 1.00 84.56 90 GLU A C 1
ATOM 738 O O . GLU A 1 90 ? -0.015 10.639 -15.141 1.00 84.56 90 GLU A O 1
ATOM 743 N N . LYS A 1 91 ? -0.945 12.397 -14.111 1.00 85.81 91 LYS A N 1
ATOM 744 C CA . LYS A 1 91 ? -0.053 12.350 -12.950 1.00 85.81 91 LYS A CA 1
ATOM 745 C C . LYS A 1 91 ? -0.368 11.150 -12.056 1.00 85.81 91 LYS A C 1
ATOM 747 O O . LYS A 1 91 ? 0.559 10.517 -11.557 1.00 85.81 91 LYS A O 1
ATOM 752 N N . ILE A 1 92 ? -1.645 10.816 -11.855 1.00 87.25 92 ILE A N 1
ATOM 753 C CA . ILE A 1 92 ? -2.072 9.791 -10.887 1.00 87.25 92 ILE A CA 1
ATOM 754 C C . ILE A 1 92 ? -2.030 8.374 -11.441 1.00 87.25 92 ILE A C 1
ATOM 756 O O . ILE A 1 92 ? -1.658 7.455 -10.708 1.00 87.25 92 ILE A O 1
ATOM 760 N N . PHE A 1 93 ? -2.415 8.177 -12.694 1.00 87.62 93 PHE A N 1
ATOM 761 C CA . PHE A 1 93 ? -2.645 6.856 -13.269 1.00 87.62 93 PHE A CA 1
ATOM 762 C C . PHE A 1 93 ? -1.636 6.549 -14.373 1.00 87.62 93 PHE A C 1
ATOM 764 O O . PHE A 1 93 ? -1.159 7.439 -15.078 1.00 87.62 93 PHE A O 1
ATOM 771 N N . ASP A 1 94 ? -1.272 5.275 -14.472 1.00 84.75 94 ASP A N 1
ATOM 772 C CA . ASP A 1 94 ? -0.388 4.755 -15.505 1.00 84.75 94 ASP A CA 1
ATOM 773 C C . ASP A 1 94 ? -1.209 4.099 -16.622 1.00 84.75 94 ASP A C 1
ATOM 775 O O . ASP A 1 94 ? -1.826 3.046 -16.427 1.00 84.75 94 ASP A O 1
ATOM 779 N N . PHE A 1 95 ? -1.207 4.729 -17.797 1.00 76.75 95 PHE A N 1
ATOM 780 C CA . PHE A 1 95 ? -1.913 4.256 -18.992 1.00 76.75 95 PHE A CA 1
ATOM 781 C C . PHE A 1 95 ? -1.025 3.424 -19.923 1.00 76.75 95 PHE A C 1
ATOM 783 O O . PHE A 1 95 ? -1.522 2.867 -20.900 1.00 76.75 95 PHE A O 1
ATOM 790 N N . ASN A 1 96 ? 0.268 3.272 -19.608 1.00 65.69 96 ASN A N 1
ATOM 791 C CA . ASN A 1 96 ? 1.254 2.678 -20.515 1.00 65.69 96 ASN A CA 1
ATOM 792 C C . ASN A 1 96 ? 1.039 1.179 -20.795 1.00 65.69 96 ASN A C 1
ATOM 794 O O . ASN A 1 96 ? 1.679 0.631 -21.685 1.00 65.69 96 ASN A O 1
ATOM 798 N N . LYS A 1 97 ? 0.157 0.487 -20.057 1.00 56.06 97 LYS A N 1
ATOM 799 C CA . LYS A 1 97 ? -0.076 -0.959 -20.232 1.00 56.06 97 LYS A CA 1
ATOM 800 C C . LYS A 1 97 ? -1.050 -1.337 -21.350 1.00 56.06 97 LYS A C 1
ATOM 802 O O . LYS A 1 97 ? -1.093 -2.511 -21.707 1.00 56.06 97 LYS A O 1
ATOM 807 N N . ASN A 1 98 ? -1.797 -0.390 -21.916 1.00 47.78 98 ASN A N 1
ATOM 808 C CA . ASN A 1 98 ? -2.728 -0.679 -23.006 1.00 47.78 98 ASN A CA 1
ATOM 809 C C . ASN A 1 98 ? -2.150 -0.159 -24.328 1.00 47.78 98 ASN A C 1
ATOM 811 O O . ASN A 1 98 ? -2.283 1.018 -24.654 1.00 47.78 98 ASN A O 1
ATOM 815 N N . ASN A 1 99 ? -1.536 -1.065 -25.095 1.00 45.59 99 ASN A N 1
ATOM 816 C CA . ASN A 1 99 ? -0.848 -0.824 -26.373 1.00 45.59 99 ASN A CA 1
ATOM 817 C C . ASN A 1 99 ? -1.696 -0.220 -27.517 1.00 45.59 99 ASN A C 1
ATOM 819 O O . ASN A 1 99 ? -1.200 -0.150 -28.632 1.00 45.59 99 ASN A O 1
ATOM 823 N N . ASN A 1 100 ? -2.916 0.272 -27.276 1.00 45.34 100 ASN A N 1
ATOM 824 C CA . ASN A 1 100 ? -3.780 0.838 -28.322 1.00 45.34 100 ASN A CA 1
ATOM 825 C C . ASN A 1 100 ? -4.330 2.245 -28.022 1.00 45.34 100 ASN A C 1
ATOM 827 O O . ASN A 1 100 ? -5.170 2.723 -28.774 1.00 45.34 100 ASN A O 1
ATOM 831 N N . ALA A 1 101 ? -3.882 2.942 -26.973 1.00 46.84 101 ALA A N 1
ATOM 832 C CA . ALA A 1 101 ? -4.459 4.242 -26.620 1.00 46.84 101 ALA A CA 1
ATOM 833 C C . ALA A 1 101 ? -3.478 5.413 -26.801 1.00 46.84 101 ALA A C 1
ATOM 835 O O . ALA A 1 101 ? -3.059 6.053 -25.831 1.00 46.84 101 ALA A O 1
ATOM 836 N N . LYS A 1 102 ? -3.295 5.834 -28.059 1.00 49.62 102 LYS A N 1
ATOM 837 C CA . LYS A 1 102 ? -3.395 7.275 -28.369 1.00 49.62 102 LYS A CA 1
ATOM 838 C C . LYS A 1 102 ? -4.864 7.729 -28.208 1.00 49.62 102 LYS A C 1
ATOM 840 O O . LYS A 1 102 ? -5.429 8.341 -29.100 1.00 49.62 102 LYS A O 1
ATOM 845 N N . GLY A 1 103 ? -5.501 7.342 -27.105 1.00 57.00 103 GLY A N 1
ATOM 846 C CA . GLY A 1 103 ? -6.828 7.806 -26.742 1.00 57.00 103 GLY A CA 1
ATOM 847 C C . GLY A 1 103 ? -6.685 9.210 -26.190 1.00 57.00 103 GLY A C 1
ATOM 848 O O . GLY A 1 103 ? -5.751 9.476 -25.419 1.00 57.00 103 GLY A O 1
ATOM 849 N N . ASN A 1 104 ? -7.578 10.099 -26.612 1.00 72.12 104 ASN A N 1
ATOM 850 C CA . ASN A 1 104 ? -7.642 11.464 -26.108 1.00 72.12 104 ASN A CA 1
ATOM 851 C C . ASN A 1 104 ? -7.730 11.450 -24.574 1.00 72.12 104 ASN A C 1
ATOM 853 O O . ASN A 1 104 ? -8.211 10.487 -23.968 1.00 72.12 104 ASN A O 1
ATOM 857 N N . LEU A 1 105 ? -7.280 12.533 -23.933 1.00 74.94 105 LEU A N 1
ATOM 858 C CA . LEU A 1 105 ? -7.397 12.715 -22.480 1.00 74.94 105 LEU A CA 1
ATOM 859 C C . LEU A 1 105 ? -8.811 12.384 -21.975 1.00 74.94 105 LEU A C 1
ATOM 861 O O . LEU A 1 105 ? -8.958 11.778 -20.920 1.00 74.94 105 LEU A O 1
ATOM 865 N N . GLU A 1 106 ? -9.828 12.698 -22.774 1.00 77.69 106 GLU A N 1
ATOM 866 C CA . GLU A 1 106 ? -11.246 12.435 -22.519 1.00 77.69 106 GLU A CA 1
ATOM 867 C C . GLU A 1 106 ? -11.610 10.945 -22.427 1.00 77.69 106 GLU A C 1
ATOM 869 O O . GLU A 1 106 ? -12.366 10.545 -21.548 1.00 77.69 106 GLU A O 1
ATOM 874 N N . GLU A 1 107 ? -11.055 10.079 -23.275 1.00 81.62 107 GLU A N 1
ATOM 875 C CA . GLU A 1 107 ? -11.340 8.639 -23.193 1.00 81.62 107 GLU A CA 1
ATOM 876 C C . GLU A 1 107 ? -10.752 8.042 -21.911 1.00 81.62 107 GLU A C 1
ATOM 878 O O . GLU A 1 107 ? -11.380 7.231 -21.226 1.00 81.62 107 GLU A O 1
ATOM 883 N N . ARG A 1 108 ? -9.550 8.501 -21.546 1.00 80.81 108 ARG A N 1
ATOM 884 C CA . ARG A 1 108 ? -8.871 8.093 -20.312 1.00 80.81 108 ARG A CA 1
ATOM 885 C C . ARG A 1 108 ? -9.616 8.592 -19.079 1.00 80.81 108 ARG A C 1
ATOM 887 O O . ARG A 1 108 ? -9.701 7.865 -18.086 1.00 80.81 108 ARG A O 1
ATOM 894 N N . THR A 1 109 ? -10.162 9.810 -19.129 1.00 83.44 109 THR A N 1
ATOM 895 C CA . THR A 1 109 ? -10.978 10.342 -18.033 1.00 83.44 109 THR A CA 1
ATOM 896 C C . THR A 1 109 ? -12.252 9.529 -17.866 1.00 83.44 109 THR A C 1
ATOM 898 O O . THR A 1 109 ? -12.536 9.099 -16.750 1.00 83.44 109 THR A O 1
ATOM 901 N N . LEU A 1 110 ? -12.953 9.211 -18.957 1.00 85.81 110 LEU A N 1
ATOM 902 C CA . LEU A 1 110 ? -14.153 8.378 -18.930 1.00 85.81 110 LEU A CA 1
ATOM 903 C C . LEU A 1 110 ? -13.876 6.984 -18.357 1.00 85.81 110 LEU A C 1
ATOM 905 O O . LEU A 1 110 ? -14.589 6.552 -17.449 1.00 85.81 110 LEU A O 1
ATOM 909 N N . GLU A 1 111 ? -12.809 6.307 -18.796 1.00 86.00 111 GLU A N 1
ATOM 910 C CA . GLU A 1 111 ? -12.464 4.969 -18.297 1.00 86.00 111 GLU A CA 1
ATOM 911 C C . GLU A 1 111 ? -12.220 4.969 -16.777 1.00 86.00 111 GLU A C 1
ATOM 913 O O . GLU A 1 111 ? -12.723 4.108 -16.042 1.00 86.00 111 GLU A O 1
ATOM 918 N N . VAL A 1 112 ? -11.450 5.945 -16.284 1.00 87.25 112 VAL A N 1
ATOM 919 C CA . VAL A 1 112 ? -11.160 6.091 -14.853 1.00 87.25 112 VAL A CA 1
ATOM 920 C C . VAL A 1 112 ? -12.431 6.432 -14.082 1.00 87.25 112 VAL A C 1
ATOM 922 O O . VAL A 1 112 ? -12.729 5.784 -13.075 1.00 87.25 112 VAL A O 1
ATOM 925 N N . THR A 1 113 ? -13.209 7.403 -14.555 1.00 88.19 113 THR A N 1
ATOM 926 C CA . THR A 1 113 ? -14.439 7.846 -13.898 1.00 88.19 113 THR A CA 1
ATOM 927 C C . THR A 1 113 ? -15.470 6.722 -13.822 1.00 88.19 113 THR A C 1
ATOM 929 O O . THR A 1 113 ? -16.075 6.529 -12.769 1.00 88.19 113 THR A O 1
ATOM 932 N N . ASP A 1 114 ? -15.629 5.906 -14.863 1.00 90.50 114 ASP A N 1
ATOM 933 C CA . ASP A 1 114 ? -16.561 4.776 -14.846 1.00 90.50 114 ASP A CA 1
ATOM 934 C C . ASP A 1 114 ? -16.123 3.660 -13.894 1.00 90.50 114 ASP A C 1
ATOM 936 O O . ASP A 1 114 ? -16.953 3.061 -13.198 1.00 90.50 114 ASP A O 1
ATO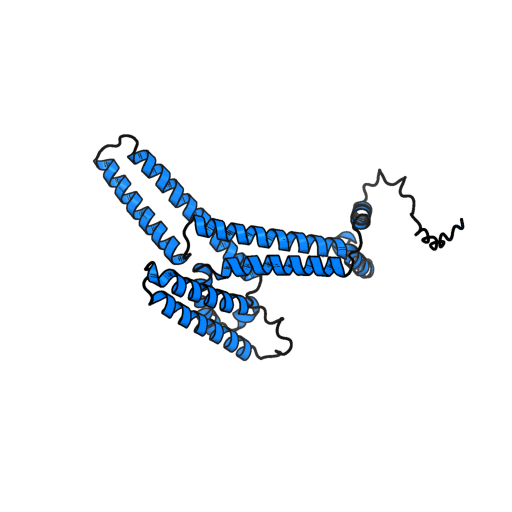M 940 N N . LYS A 1 115 ? -14.814 3.402 -13.783 1.00 90.00 115 LYS A N 1
ATOM 941 C CA . LYS A 1 115 ? -14.286 2.506 -12.743 1.00 90.00 115 LYS A CA 1
ATOM 942 C C . LYS A 1 115 ? -14.567 3.062 -11.345 1.00 90.00 115 LYS A C 1
ATOM 944 O O . LYS A 1 115 ? -14.978 2.295 -10.470 1.00 90.00 115 LYS A O 1
ATOM 949 N N . ILE A 1 116 ? -14.405 4.369 -11.126 1.00 91.00 116 ILE A N 1
ATOM 950 C CA . ILE A 1 116 ? -14.698 5.006 -9.832 1.00 91.00 116 ILE A CA 1
ATOM 951 C C . ILE A 1 116 ? -16.202 4.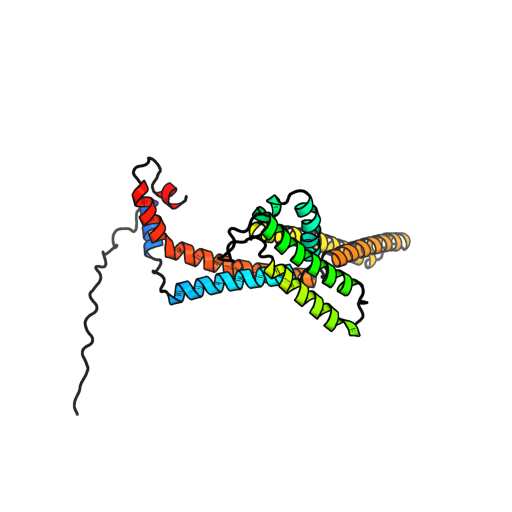954 -9.511 1.00 91.00 116 ILE A C 1
ATOM 953 O O . ILE A 1 116 ? -16.557 4.581 -8.391 1.00 91.00 116 ILE A O 1
ATOM 957 N N . LYS A 1 117 ? -17.095 5.190 -10.483 1.00 92.25 117 LYS A N 1
ATOM 958 C CA . LYS A 1 117 ? -18.553 5.021 -10.310 1.00 92.25 117 LYS A CA 1
ATOM 959 C C . LYS A 1 117 ? -18.909 3.600 -9.862 1.00 92.25 117 LYS A C 1
ATOM 961 O O . LYS A 1 117 ? -19.592 3.426 -8.855 1.00 92.25 117 LYS A O 1
ATOM 966 N N . LYS A 1 118 ? -18.363 2.572 -10.525 1.00 92.69 118 LYS A N 1
ATOM 967 C CA . LYS A 1 118 ? -18.553 1.161 -10.127 1.00 92.69 118 LYS A CA 1
ATOM 968 C C . LYS A 1 118 ? -18.061 0.893 -8.702 1.00 92.69 118 LYS A C 1
ATOM 970 O O . LYS A 1 118 ? -18.688 0.145 -7.952 1.00 92.69 118 LYS A O 1
ATOM 975 N N . ILE A 1 119 ? -16.937 1.494 -8.310 1.00 91.69 119 ILE A N 1
ATOM 976 C CA . ILE A 1 119 ? -16.420 1.407 -6.938 1.00 91.69 119 ILE A CA 1
ATOM 977 C C . ILE A 1 119 ? -17.399 2.065 -5.951 1.00 91.69 119 ILE A C 1
ATOM 979 O O . ILE A 1 119 ? -17.694 1.464 -4.916 1.00 91.69 119 ILE A O 1
ATOM 983 N N . ARG A 1 120 ? -17.947 3.243 -6.277 1.00 92.06 120 ARG A N 1
ATOM 984 C CA . ARG A 1 120 ? -18.950 3.949 -5.463 1.00 92.06 120 ARG A CA 1
ATOM 985 C C . ARG A 1 120 ? -20.222 3.122 -5.272 1.00 92.06 120 ARG A C 1
ATOM 987 O O . ARG A 1 120 ? -20.701 3.011 -4.148 1.00 92.06 120 ARG A O 1
ATOM 994 N N . GLU A 1 121 ? -20.730 2.490 -6.325 1.00 92.38 121 GLU A N 1
ATOM 995 C CA . GLU A 1 121 ? -21.908 1.612 -6.249 1.00 92.38 121 GLU A CA 1
ATOM 996 C C . GLU A 1 121 ? -21.676 0.385 -5.361 1.00 92.38 121 GLU A C 1
ATOM 998 O O . GLU A 1 121 ? -22.542 -0.022 -4.586 1.00 92.38 121 GLU A O 1
ATOM 1003 N N . ILE A 1 122 ? -20.499 -0.240 -5.451 1.00 90.12 122 ILE A N 1
ATOM 1004 C CA . ILE A 1 122 ? -20.170 -1.366 -4.569 1.00 90.12 122 ILE A CA 1
ATOM 1005 C C . ILE A 1 122 ? -20.014 -0.875 -3.126 1.00 90.12 122 ILE A C 1
ATOM 1007 O O . ILE A 1 122 ? -20.395 -1.586 -2.191 1.00 90.12 122 ILE A O 1
ATOM 1011 N N . ASN A 1 123 ? -19.487 0.335 -2.940 1.00 90.38 123 ASN A N 1
ATOM 1012 C CA . ASN A 1 123 ? -19.344 0.941 -1.631 1.00 90.38 123 ASN A CA 1
ATOM 1013 C C . ASN A 1 123 ? -20.698 1.230 -0.960 1.00 90.38 123 ASN A C 1
ATOM 1015 O O . ASN A 1 123 ? -20.883 0.857 0.198 1.00 90.38 123 ASN A O 1
ATOM 1019 N N . SER A 1 124 ? -21.661 1.815 -1.677 1.00 89.19 124 SER A N 1
ATOM 1020 C CA . SER A 1 124 ? -23.003 2.075 -1.134 1.00 89.19 124 SER A CA 1
ATOM 1021 C C . SER A 1 124 ? -23.718 0.773 -0.757 1.00 89.19 124 SER A C 1
ATOM 1023 O O . SER A 1 124 ? -24.306 0.667 0.321 1.00 89.19 124 SER A O 1
ATOM 1025 N N . ARG A 1 125 ? -23.566 -0.283 -1.571 1.00 88.88 125 ARG A N 1
ATOM 1026 C CA . ARG A 1 125 ? -24.041 -1.634 -1.223 1.00 88.88 125 ARG A CA 1
ATOM 1027 C C . ARG A 1 125 ? -23.380 -2.161 0.051 1.00 88.88 125 ARG A C 1
ATOM 1029 O O . ARG A 1 125 ? -24.066 -2.724 0.897 1.00 88.88 125 ARG A O 1
ATOM 1036 N N . LEU A 1 126 ? -22.071 -1.973 0.224 1.00 86.12 126 LEU A N 1
ATOM 1037 C CA . LEU A 1 126 ? -21.362 -2.399 1.437 1.00 86.12 126 LEU A CA 1
ATOM 1038 C C . LEU A 1 126 ? -21.860 -1.665 2.696 1.00 86.12 126 LEU A C 1
ATOM 1040 O O . LEU A 1 126 ? -21.943 -2.281 3.761 1.00 86.12 126 LEU A O 1
ATOM 1044 N N . GLU A 1 127 ? -22.176 -0.376 2.578 1.00 85.19 127 GLU A N 1
ATOM 1045 C CA . GLU A 1 127 ? -22.696 0.453 3.674 1.00 85.19 127 GLU A CA 1
ATOM 1046 C C . GLU A 1 127 ? -24.135 0.094 4.053 1.00 85.19 127 GLU A C 1
ATOM 1048 O O . GLU A 1 127 ? -24.450 0.065 5.241 1.00 85.19 127 GLU A O 1
ATOM 1053 N N . SER A 1 128 ? -24.973 -0.266 3.074 1.00 83.44 128 SER A N 1
ATOM 1054 C CA . SER A 1 128 ? -26.361 -0.699 3.310 1.00 83.44 128 SER A CA 1
ATOM 1055 C C . SER A 1 128 ? -26.474 -2.012 4.097 1.00 83.44 128 SER A C 1
ATOM 1057 O O . SER A 1 128 ? -27.477 -2.277 4.757 1.00 83.44 128 SER A O 1
ATOM 1059 N N . ILE A 1 129 ? -25.436 -2.852 4.055 1.00 81.19 129 ILE A N 1
ATOM 1060 C CA . ILE A 1 129 ? -25.419 -4.132 4.759 1.00 81.19 129 ILE A CA 1
ATOM 1061 C C . ILE A 1 129 ? -25.055 -3.869 6.229 1.00 81.19 129 ILE A C 1
ATOM 1063 O O . ILE A 1 129 ? -24.015 -3.269 6.494 1.00 81.19 129 ILE A O 1
ATOM 1067 N N . PRO A 1 130 ? -25.812 -4.367 7.222 1.00 75.31 130 PRO A N 1
ATOM 1068 C CA . PRO A 1 130 ? -25.409 -4.280 8.623 1.00 75.31 130 PRO A CA 1
ATOM 1069 C C . PRO A 1 130 ? -24.144 -5.101 8.897 1.00 75.31 130 PRO A C 1
ATOM 1071 O O . PRO A 1 130 ? -23.968 -6.196 8.352 1.00 75.31 130 PRO A O 1
ATOM 1074 N N . SER A 1 131 ? -23.270 -4.627 9.787 1.00 68.88 131 SE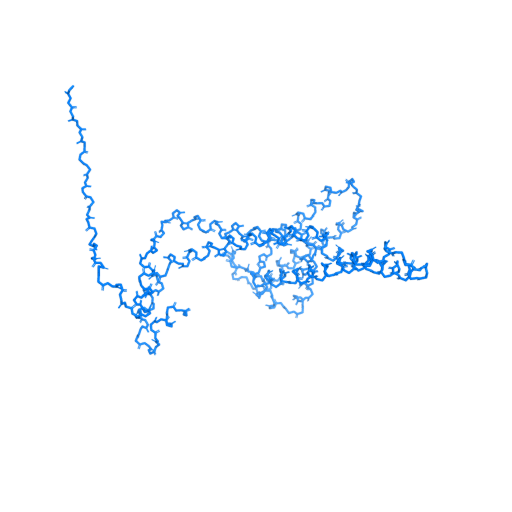R A N 1
ATOM 1075 C CA . SER A 1 131 ? -22.087 -5.370 10.248 1.00 68.88 131 SER A CA 1
ATOM 1076 C C . SER A 1 131 ? -22.465 -6.464 11.262 1.00 68.88 131 SER A C 1
ATOM 1078 O O . SER A 1 131 ? -22.050 -6.421 12.418 1.00 68.88 131 SER A O 1
ATOM 1080 N N . ARG A 1 132 ? -23.310 -7.419 10.854 1.00 73.75 132 ARG A N 1
ATOM 1081 C CA . ARG A 1 132 ? -23.649 -8.626 11.630 1.00 73.75 132 ARG A CA 1
ATOM 1082 C C . ARG A 1 132 ? -22.808 -9.810 11.150 1.00 73.75 132 ARG A C 1
ATOM 1084 O O . ARG A 1 132 ? -22.535 -9.910 9.957 1.00 73.75 132 ARG A O 1
ATOM 1091 N N . ASN A 1 133 ? -22.482 -10.744 12.050 1.00 63.94 133 ASN A N 1
ATOM 1092 C CA . ASN A 1 133 ? -21.647 -11.921 11.748 1.00 63.94 133 ASN A CA 1
ATOM 1093 C C . ASN A 1 133 ? -22.161 -12.750 10.555 1.00 63.94 133 ASN A C 1
ATOM 1095 O O . ASN A 1 133 ? -21.361 -13.217 9.752 1.00 63.94 133 ASN A O 1
ATOM 1099 N N . LYS A 1 134 ? -23.487 -12.859 10.371 1.00 72.81 134 LYS A N 1
ATOM 1100 C CA . LYS A 1 134 ? -24.093 -13.565 9.222 1.00 72.81 134 LYS A CA 1
ATOM 1101 C C . LYS A 1 134 ? -23.736 -12.946 7.858 1.00 72.81 134 LYS A C 1
ATOM 1103 O O . LYS A 1 134 ? -23.702 -13.652 6.858 1.00 72.81 134 LYS A O 1
ATOM 1108 N N . ASN A 1 135 ? -23.417 -11.651 7.818 1.00 79.00 135 ASN A N 1
ATOM 1109 C CA . ASN A 1 135 ? -23.115 -10.907 6.592 1.00 79.00 135 ASN A CA 1
ATOM 1110 C C . ASN A 1 135 ? -21.607 -10.702 6.374 1.00 79.00 135 ASN A C 1
ATOM 1112 O O . ASN A 1 135 ? -21.199 -9.976 5.469 1.00 79.00 135 ASN A O 1
ATOM 1116 N N . ASP A 1 136 ? -20.749 -11.304 7.198 1.00 78.88 136 ASP A N 1
ATOM 1117 C CA . ASP A 1 136 ? -19.305 -11.073 7.118 1.00 78.88 136 ASP A CA 1
ATOM 1118 C C . ASP A 1 136 ? -18.723 -11.549 5.773 1.00 78.88 136 ASP A C 1
ATOM 1120 O O . ASP A 1 136 ? -17.936 -10.845 5.137 1.00 78.88 136 ASP A O 1
ATOM 1124 N N . PHE A 1 137 ? -19.194 -12.692 5.263 1.00 84.31 137 PHE A N 1
ATOM 1125 C CA . PHE A 1 137 ? -18.746 -13.222 3.974 1.00 84.31 137 PHE A CA 1
ATOM 1126 C C . PHE A 1 137 ? -19.147 -12.325 2.794 1.00 84.31 137 PHE A C 1
ATOM 1128 O O . PHE A 1 137 ? -18.322 -12.036 1.922 1.00 84.31 137 PHE A O 1
ATOM 1135 N N . THR A 1 138 ? -20.391 -11.834 2.772 1.00 86.06 138 THR A N 1
ATOM 1136 C CA . THR A 1 138 ? -20.880 -10.949 1.703 1.00 86.06 138 THR A CA 1
ATOM 1137 C C . THR A 1 138 ? -20.126 -9.621 1.712 1.00 86.06 138 THR A C 1
ATOM 1139 O O . THR A 1 138 ? -19.639 -9.190 0.665 1.00 86.06 138 THR A O 1
ATOM 1142 N N . ARG A 1 139 ? -19.901 -9.029 2.894 1.00 85.19 139 ARG A N 1
ATOM 1143 C CA . ARG A 1 139 ? -19.077 -7.819 3.060 1.00 85.19 139 ARG A CA 1
ATOM 1144 C C . ARG A 1 139 ? -17.642 -8.033 2.579 1.00 85.19 139 ARG A C 1
ATOM 1146 O O . ARG A 1 139 ? -17.139 -7.240 1.783 1.00 85.19 139 ARG A O 1
ATOM 1153 N N . LYS A 1 140 ? -16.988 -9.124 2.997 1.00 86.94 140 LYS A N 1
ATOM 1154 C CA . LYS A 1 140 ? -15.624 -9.472 2.558 1.00 86.94 140 LYS A CA 1
ATOM 1155 C C . LYS A 1 140 ? -15.546 -9.664 1.043 1.00 86.94 140 LYS A C 1
ATOM 1157 O O . LYS A 1 140 ? -14.598 -9.181 0.423 1.00 86.94 140 LYS A O 1
ATOM 1162 N N . ARG A 1 141 ? -16.549 -10.294 0.419 1.00 88.50 141 ARG A N 1
ATOM 1163 C CA . ARG A 1 141 ? -16.624 -10.458 -1.043 1.00 88.50 141 ARG A CA 1
ATOM 1164 C C . ARG A 1 141 ? -16.698 -9.110 -1.765 1.00 88.50 141 ARG A C 1
ATOM 1166 O O . ARG A 1 141 ? -15.985 -8.924 -2.751 1.00 88.50 141 ARG A O 1
ATOM 1173 N N . LEU A 1 142 ? -17.496 -8.162 -1.264 1.00 88.94 142 LEU A N 1
ATOM 1174 C CA . LEU A 1 142 ? -17.573 -6.805 -1.822 1.00 88.94 142 LEU A CA 1
ATOM 1175 C C . LEU A 1 142 ? -16.244 -6.051 -1.672 1.00 88.94 142 LEU A C 1
ATOM 1177 O O . LEU A 1 142 ? -15.781 -5.457 -2.643 1.00 88.94 142 LEU A O 1
ATOM 1181 N N . ILE A 1 143 ? -15.574 -6.152 -0.517 1.00 87.75 143 ILE A N 1
ATOM 1182 C CA . ILE A 1 143 ? -14.238 -5.563 -0.305 1.00 87.75 143 ILE A CA 1
ATOM 1183 C C . ILE A 1 143 ? -13.223 -6.137 -1.300 1.00 87.75 143 ILE A C 1
ATOM 1185 O O . ILE A 1 143 ? -12.464 -5.391 -1.915 1.00 87.75 143 ILE A O 1
ATOM 1189 N N . VAL A 1 144 ? -13.223 -7.456 -1.516 1.00 90.81 144 VAL A N 1
ATOM 1190 C CA . VAL A 1 144 ? -12.339 -8.092 -2.506 1.00 90.81 144 VAL A CA 1
ATOM 1191 C C . VAL A 1 144 ? -12.669 -7.632 -3.929 1.00 90.81 144 VAL A C 1
ATOM 1193 O O . VAL A 1 144 ? -11.744 -7.430 -4.718 1.00 90.81 144 VAL A O 1
ATOM 1196 N N . LYS A 1 145 ? -13.954 -7.432 -4.260 1.00 90.81 145 LYS A N 1
ATOM 1197 C CA . LYS A 1 145 ? -14.389 -6.910 -5.564 1.00 90.81 145 LYS A CA 1
ATOM 1198 C C . LYS A 1 145 ? -13.905 -5.472 -5.783 1.00 90.81 145 LYS A C 1
ATOM 1200 O O . LYS A 1 145 ? -13.280 -5.214 -6.805 1.00 90.81 145 LYS A O 1
ATOM 1205 N N . MET A 1 146 ? -14.083 -4.577 -4.809 1.00 91.56 146 MET A N 1
ATOM 1206 C CA . MET A 1 146 ? -13.540 -3.208 -4.874 1.00 91.56 146 MET A CA 1
ATOM 1207 C C . MET A 1 146 ? -12.017 -3.210 -4.970 1.00 91.56 146 MET A C 1
ATOM 1209 O O . MET A 1 146 ? -11.443 -2.511 -5.794 1.00 91.56 146 MET A O 1
ATOM 1213 N N . SER A 1 147 ? -11.352 -4.060 -4.188 1.00 92.12 147 SER A N 1
ATOM 1214 C CA . SER A 1 147 ? -9.898 -4.206 -4.219 1.00 92.12 147 SER A CA 1
ATOM 1215 C C . SER A 1 147 ? -9.379 -4.657 -5.593 1.00 92.12 147 SER A C 1
ATOM 1217 O O . SER A 1 147 ? -8.256 -4.316 -5.950 1.00 92.12 147 SER A O 1
ATOM 1219 N N . ARG A 1 148 ? -10.159 -5.415 -6.383 1.00 92.31 148 ARG A N 1
ATOM 1220 C CA . ARG A 1 148 ? -9.818 -5.735 -7.786 1.00 92.31 148 ARG A CA 1
ATOM 1221 C C . ARG A 1 148 ? -9.912 -4.493 -8.673 1.00 92.31 148 ARG A C 1
ATOM 1223 O O . ARG A 1 148 ? -8.907 -4.149 -9.282 1.00 92.31 148 ARG A O 1
ATOM 1230 N N . LEU A 1 149 ? -11.032 -3.771 -8.620 1.00 91.44 149 LEU A N 1
ATOM 1231 C CA . LEU A 1 149 ? -11.234 -2.539 -9.394 1.00 91.44 149 LEU A CA 1
ATOM 1232 C C . LEU A 1 149 ? -10.176 -1.470 -9.083 1.00 91.44 149 LEU A C 1
ATOM 1234 O O . LEU A 1 149 ? -9.613 -0.875 -9.991 1.00 91.44 149 LEU A O 1
ATOM 1238 N N . ILE A 1 150 ? -9.830 -1.277 -7.805 1.00 91.25 150 ILE A N 1
ATOM 1239 C CA . ILE A 1 150 ? -8.786 -0.323 -7.392 1.00 91.25 150 ILE A CA 1
ATOM 1240 C C . ILE A 1 150 ? -7.416 -0.709 -7.970 1.00 91.25 150 ILE A C 1
ATOM 1242 O O . ILE A 1 150 ? -6.622 0.165 -8.306 1.00 91.25 150 ILE A O 1
ATOM 1246 N N . ARG A 1 151 ? -7.112 -2.008 -8.101 1.00 90.81 151 ARG A N 1
ATOM 1247 C CA . ARG A 1 151 ? -5.859 -2.450 -8.736 1.00 90.81 151 ARG A CA 1
ATOM 1248 C C . ARG A 1 151 ? -5.853 -2.204 -10.243 1.00 90.81 151 ARG A C 1
ATOM 1250 O O . ARG A 1 151 ? -4.804 -1.868 -10.775 1.00 90.81 151 ARG A O 1
ATOM 1257 N N . GLU A 1 152 ? -7.001 -2.346 -10.897 1.00 89.44 152 GLU A N 1
ATOM 1258 C CA . GLU A 1 152 ? -7.186 -2.119 -12.339 1.00 89.44 152 GLU A CA 1
ATOM 1259 C C . GLU A 1 152 ? -7.159 -0.634 -12.735 1.00 89.44 152 GLU A C 1
ATOM 1261 O O . GLU A 1 152 ? -7.099 -0.318 -13.923 1.00 89.44 152 GLU A O 1
ATOM 1266 N N . LEU A 1 153 ? -7.185 0.284 -11.760 1.00 86.50 153 LEU A N 1
ATOM 1267 C CA . LEU A 1 153 ? -6.952 1.710 -11.997 1.00 86.50 153 LEU A CA 1
ATOM 1268 C C . LEU A 1 153 ? -5.487 2.021 -12.342 1.00 86.50 153 LEU A C 1
ATOM 1270 O O . LEU A 1 153 ? -5.216 3.104 -12.835 1.00 86.50 153 LEU A O 1
ATOM 1274 N N . ASN A 1 154 ? -4.536 1.114 -12.077 1.00 86.62 154 ASN A N 1
ATOM 1275 C CA . ASN A 1 154 ? -3.109 1.323 -12.361 1.00 86.62 154 ASN A CA 1
ATOM 1276 C C . ASN A 1 154 ? -2.541 2.636 -11.781 1.00 86.62 154 ASN A C 1
ATOM 1278 O O . ASN A 1 154 ? -1.782 3.347 -12.430 1.00 86.62 154 ASN A O 1
ATOM 1282 N N . ILE A 1 155 ? -2.868 2.957 -10.526 1.00 90.19 155 ILE A N 1
ATOM 1283 C CA . ILE A 1 155 ? -2.329 4.140 -9.824 1.00 90.19 155 ILE A CA 1
ATOM 1284 C C . ILE A 1 155 ? -0.790 4.113 -9.863 1.00 90.19 155 ILE A C 1
ATOM 1286 O O . ILE A 1 155 ? -0.213 3.077 -9.538 1.00 90.19 155 ILE A O 1
ATOM 1290 N N . ARG A 1 156 ? -0.113 5.210 -10.214 1.00 91.00 156 ARG A N 1
ATOM 1291 C CA . ARG A 1 156 ? 1.358 5.304 -10.285 1.00 91.00 156 ARG A CA 1
ATOM 1292 C C . ARG A 1 156 ? 2.023 5.080 -8.926 1.00 91.00 156 ARG A C 1
ATOM 1294 O O . ARG A 1 156 ? 1.440 5.363 -7.879 1.00 91.00 156 ARG A O 1
ATOM 1301 N N . ASN A 1 157 ? 3.282 4.626 -8.935 1.00 89.12 157 ASN A N 1
ATOM 1302 C CA . ASN A 1 157 ? 4.019 4.315 -7.703 1.00 89.12 157 ASN A CA 1
ATOM 1303 C C . ASN A 1 157 ? 4.118 5.516 -6.747 1.00 89.12 15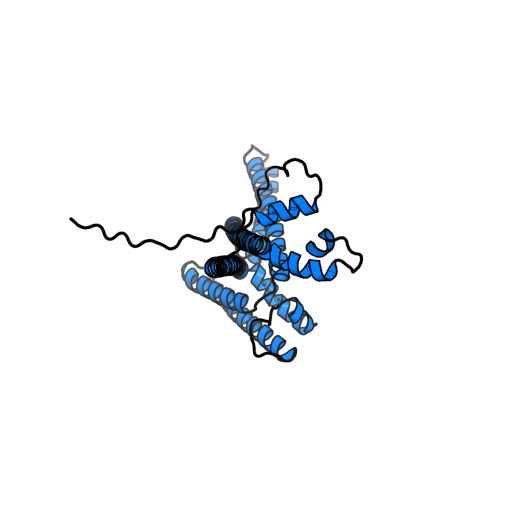7 ASN A C 1
ATOM 1305 O O . ASN A 1 157 ? 3.854 5.357 -5.562 1.00 89.12 157 ASN A O 1
ATOM 1309 N N . LYS A 1 158 ? 4.372 6.725 -7.269 1.00 90.00 158 LYS A N 1
ATOM 1310 C CA . LYS A 1 158 ? 4.456 7.960 -6.468 1.00 90.00 158 LYS A CA 1
ATOM 1311 C C . LYS A 1 158 ? 3.214 8.181 -5.594 1.00 90.00 158 LYS A C 1
ATOM 1313 O O . LYS A 1 158 ? 3.327 8.415 -4.396 1.00 90.00 158 LYS A O 1
ATOM 1318 N N . TYR A 1 159 ? 2.020 8.027 -6.168 1.00 90.62 159 TYR A N 1
ATOM 1319 C CA . TYR A 1 159 ? 0.766 8.175 -5.425 1.00 90.62 159 TYR A CA 1
ATOM 1320 C C . TYR A 1 159 ? 0.525 7.027 -4.443 1.00 90.62 159 TYR A C 1
ATOM 1322 O O . TYR A 1 159 ? -0.009 7.253 -3.358 1.00 90.62 159 TYR A O 1
ATOM 1330 N N . ARG A 1 160 ? 0.948 5.800 -4.775 1.00 91.56 160 ARG A N 1
ATOM 1331 C CA . ARG A 1 160 ? 0.903 4.678 -3.822 1.00 91.56 160 ARG A CA 1
ATOM 1332 C C . ARG A 1 160 ? 1.781 4.964 -2.605 1.00 91.56 160 ARG A C 1
ATOM 1334 O O . ARG A 1 160 ? 1.340 4.712 -1.492 1.00 91.56 160 ARG A O 1
ATOM 1341 N N . GLU A 1 161 ? 2.984 5.492 -2.807 1.00 91.94 161 GLU A N 1
ATOM 1342 C CA . GLU A 1 161 ? 3.920 5.814 -1.726 1.00 91.94 161 GLU A CA 1
ATOM 1343 C C . GLU A 1 161 ? 3.391 6.909 -0.807 1.00 91.94 161 GLU A C 1
ATOM 1345 O O . GLU A 1 161 ? 3.421 6.722 0.406 1.00 91.94 161 GLU A O 1
ATOM 1350 N N . MET A 1 162 ? 2.796 7.969 -1.364 1.00 92.75 162 MET A N 1
ATOM 1351 C CA . MET A 1 162 ? 2.109 8.992 -0.565 1.00 92.75 162 MET A CA 1
ATOM 1352 C C . MET A 1 162 ? 1.006 8.384 0.313 1.00 92.75 162 MET A C 1
ATOM 1354 O O . MET A 1 162 ? 0.924 8.674 1.499 1.00 92.75 162 MET A O 1
ATOM 1358 N N . ILE A 1 163 ? 0.183 7.484 -0.239 1.00 92.19 163 ILE A N 1
ATOM 1359 C CA . ILE A 1 163 ? -0.877 6.817 0.531 1.00 92.19 163 ILE A CA 1
ATOM 1360 C C . ILE A 1 163 ? -0.301 5.904 1.625 1.00 92.19 163 ILE A C 1
ATOM 1362 O O . ILE A 1 163 ? -0.886 5.786 2.701 1.00 92.19 163 ILE A O 1
ATOM 1366 N N . ILE A 1 164 ? 0.817 5.221 1.358 1.00 93.00 164 ILE A N 1
ATOM 1367 C CA . ILE A 1 164 ? 1.491 4.385 2.360 1.00 93.00 164 ILE A CA 1
ATOM 1368 C C . ILE A 1 164 ? 2.016 5.252 3.503 1.00 93.00 164 ILE A C 1
ATOM 1370 O O . ILE A 1 164 ? 1.889 4.840 4.654 1.00 93.00 164 ILE A O 1
ATOM 1374 N N . GLU A 1 165 ? 2.595 6.415 3.203 1.00 94.19 165 GLU A N 1
ATOM 1375 C CA . GLU A 1 165 ? 3.120 7.317 4.228 1.00 94.19 165 GLU A CA 1
ATOM 1376 C C . GLU A 1 165 ? 1.993 7.894 5.090 1.00 94.19 165 GLU A C 1
ATOM 1378 O O . GLU A 1 165 ? 2.032 7.722 6.306 1.00 94.19 165 GLU A O 1
ATOM 1383 N N . ASP A 1 166 ? 0.902 8.367 4.473 1.00 92.69 166 ASP A N 1
ATOM 1384 C CA . ASP A 1 166 ? -0.318 8.775 5.188 1.00 92.69 166 ASP A CA 1
ATOM 1385 C C . ASP A 1 166 ? -0.815 7.668 6.147 1.00 92.69 166 ASP A C 1
ATOM 1387 O O . ASP A 1 166 ? -1.256 7.936 7.267 1.00 92.69 166 ASP A O 1
ATOM 1391 N N . LEU A 1 167 ? -0.774 6.398 5.719 1.00 91.00 167 LEU A N 1
ATOM 1392 C CA . LEU A 1 167 ? -1.184 5.261 6.552 1.00 91.00 167 LEU A CA 1
ATOM 1393 C C . LEU A 1 167 ? -0.223 4.994 7.715 1.00 91.00 167 LEU A C 1
ATOM 1395 O O . LEU A 1 167 ? -0.681 4.575 8.780 1.00 91.00 167 LEU A O 1
ATOM 1399 N N . LYS A 1 168 ? 1.085 5.196 7.526 1.00 93.12 168 LYS A N 1
ATOM 1400 C CA . LYS A 1 168 ? 2.069 5.064 8.608 1.00 93.12 168 LYS A CA 1
ATOM 1401 C C . LYS A 1 168 ? 1.897 6.168 9.637 1.00 93.12 168 LYS A C 1
ATOM 1403 O O . LYS A 1 168 ? 1.893 5.861 10.823 1.00 93.12 168 LYS A O 1
ATOM 1408 N N . ASP A 1 169 ? 1.721 7.410 9.202 1.00 92.81 169 ASP A N 1
ATOM 1409 C CA . ASP A 1 169 ? 1.548 8.542 10.114 1.00 92.81 169 ASP A CA 1
ATOM 1410 C C . ASP A 1 169 ? 0.278 8.386 10.945 1.00 92.81 169 ASP A C 1
ATOM 1412 O O . ASP A 1 169 ? 0.292 8.560 12.160 1.00 92.81 169 ASP A O 1
ATOM 1416 N N . ARG A 1 170 ? -0.803 7.905 10.328 1.00 90.44 170 ARG A N 1
ATOM 1417 C CA . ARG A 1 170 ? -2.025 7.549 11.058 1.00 90.44 170 ARG A CA 1
ATOM 1418 C C . ARG A 1 170 ? -1.821 6.414 12.049 1.00 90.44 170 ARG A C 1
ATOM 1420 O O . ARG A 1 170 ? -2.426 6.450 13.115 1.00 90.44 170 ARG A O 1
ATOM 1427 N N . LEU A 1 171 ? -1.005 5.409 11.719 1.00 91.50 171 LEU A N 1
ATOM 1428 C CA . LEU A 1 171 ? -0.674 4.352 12.674 1.00 91.50 171 LEU A CA 1
ATOM 1429 C C . LEU A 1 171 ? 0.102 4.915 13.874 1.00 91.50 171 LEU A C 1
ATOM 1431 O O . LEU A 1 171 ? -0.234 4.544 14.990 1.00 91.50 171 LEU A O 1
ATOM 1435 N N . LYS A 1 172 ? 1.062 5.829 13.665 1.00 91.62 172 LYS A N 1
ATOM 1436 C CA . LYS A 1 172 ? 1.792 6.488 14.766 1.00 91.62 172 LYS A CA 1
ATOM 1437 C C . LYS A 1 172 ? 0.827 7.204 15.713 1.00 91.62 172 LYS A C 1
ATOM 1439 O O . LYS A 1 172 ? 0.846 6.941 16.907 1.00 91.62 172 LYS A O 1
ATOM 1444 N N . VAL A 1 173 ? -0.097 7.998 15.164 1.00 90.94 173 VAL A N 1
ATOM 1445 C CA . VAL A 1 173 ? -1.125 8.691 15.961 1.00 90.94 173 VAL A CA 1
ATOM 1446 C C . VAL A 1 173 ? -2.027 7.701 16.706 1.00 90.94 173 VAL A C 1
ATOM 1448 O O . VAL A 1 173 ? -2.377 7.925 17.860 1.00 90.94 173 VAL A O 1
ATOM 1451 N N . ILE A 1 174 ? -2.420 6.587 16.077 1.00 89.12 174 ILE A N 1
ATOM 1452 C CA . ILE A 1 174 ? -3.209 5.547 16.756 1.00 89.12 174 ILE A CA 1
ATOM 1453 C C . ILE A 1 174 ? -2.417 4.925 17.908 1.00 89.12 174 ILE A C 1
ATOM 1455 O O . ILE A 1 174 ? -2.989 4.722 18.976 1.00 89.12 174 ILE A O 1
ATOM 1459 N N . ASP A 1 175 ? -1.135 4.635 17.697 1.00 90.00 175 ASP A N 1
ATOM 1460 C CA . ASP A 1 175 ? -0.266 4.028 18.701 1.00 90.00 175 ASP A CA 1
ATOM 1461 C C . ASP A 1 175 ? -0.077 4.967 19.909 1.00 90.00 175 ASP A C 1
ATOM 1463 O O . ASP A 1 175 ? -0.259 4.527 21.042 1.00 90.00 175 ASP A O 1
ATOM 1467 N N . GLU A 1 176 ? 0.148 6.266 19.684 1.00 90.12 176 GLU A N 1
ATOM 1468 C CA . GLU A 1 176 ? 0.206 7.297 20.740 1.00 90.12 176 GLU A CA 1
ATOM 1469 C C . GLU A 1 176 ? -1.113 7.380 21.535 1.00 90.12 176 GLU A C 1
ATOM 1471 O O . GLU A 1 176 ? -1.143 7.459 22.768 1.00 90.12 176 GLU A O 1
ATOM 1476 N N . VAL A 1 177 ? -2.251 7.314 20.841 1.00 88.56 177 VAL A N 1
ATOM 1477 C CA . VAL A 1 177 ? -3.577 7.333 21.477 1.00 88.56 177 VAL A CA 1
ATOM 1478 C C . VAL A 1 177 ? -3.852 6.039 22.264 1.00 88.56 177 VAL A C 1
ATOM 1480 O O . VAL A 1 177 ? -4.518 6.065 23.303 1.00 88.56 177 VAL A O 1
ATOM 1483 N N . GLU A 1 178 ? -3.359 4.888 21.804 1.00 87.69 178 GLU A N 1
ATOM 1484 C CA . GLU A 1 178 ? -3.448 3.621 22.540 1.00 87.69 178 GLU A CA 1
ATOM 1485 C C . GLU A 1 178 ? -2.527 3.602 23.772 1.00 87.69 178 GLU A C 1
ATOM 1487 O O . GLU A 1 178 ? -2.929 3.085 24.819 1.00 87.69 178 GLU A O 1
ATOM 1492 N N . GLU A 1 179 ? -1.344 4.208 23.684 1.00 88.44 179 GLU A N 1
ATOM 1493 C CA . GLU A 1 179 ? -0.393 4.341 24.791 1.00 88.44 179 GLU A CA 1
ATOM 1494 C C . GLU A 1 179 ? -0.940 5.238 25.905 1.00 88.44 179 GLU A C 1
ATOM 1496 O O . GLU A 1 179 ? -1.066 4.788 27.047 1.00 88.44 179 GLU A O 1
ATOM 1501 N N . THR A 1 180 ? -1.405 6.444 25.565 1.00 86.56 180 THR A N 1
ATOM 1502 C CA . THR A 1 180 ? -2.056 7.359 26.524 1.00 86.56 180 THR A CA 1
ATOM 1503 C C . THR A 1 180 ? -3.271 6.713 27.195 1.00 86.56 180 THR A C 1
ATOM 1505 O O . THR A 1 180 ? -3.504 6.876 28.395 1.00 86.56 180 THR A O 1
ATOM 1508 N N . LYS A 1 181 ? -4.045 5.899 26.464 1.00 85.88 181 LYS A N 1
ATOM 1509 C CA . LYS A 1 181 ? -5.122 5.092 27.055 1.00 85.88 181 LYS A CA 1
ATOM 1510 C C . LYS A 1 181 ? -4.586 4.067 28.059 1.00 85.88 181 LYS A C 1
ATOM 1512 O O . LYS A 1 181 ? -5.221 3.843 29.091 1.00 85.88 181 LYS A O 1
ATOM 1517 N N . GLY A 1 182 ? -3.465 3.418 27.753 1.00 84.06 182 GLY A N 1
ATOM 1518 C CA . GLY A 1 182 ? -2.779 2.484 28.643 1.00 84.06 182 GLY A CA 1
ATOM 1519 C C . GLY A 1 182 ? -2.321 3.144 29.943 1.00 84.06 182 GLY A C 1
ATOM 1520 O O . GLY A 1 182 ? -2.584 2.610 31.019 1.00 84.06 182 GLY A O 1
ATOM 1521 N N . GLU A 1 183 ? -1.712 4.325 29.856 1.00 86.19 183 GLU A N 1
ATOM 1522 C CA . GLU A 1 183 ? -1.292 5.126 31.012 1.00 86.19 183 GLU A CA 1
ATOM 1523 C C . GLU A 1 183 ? -2.479 5.527 31.888 1.00 86.19 183 GLU A C 1
ATOM 1525 O O . GLU A 1 183 ? -2.490 5.245 33.084 1.00 86.19 183 GLU A O 1
ATOM 1530 N N . VAL A 1 184 ? -3.536 6.081 31.285 1.00 82.44 184 VAL A N 1
ATOM 1531 C CA . VAL A 1 184 ? -4.744 6.489 32.016 1.00 82.44 184 VAL A CA 1
ATOM 1532 C C . VAL A 1 184 ? -5.412 5.292 32.706 1.00 82.44 184 VAL A C 1
ATOM 1534 O O . VAL A 1 184 ? -5.899 5.422 33.828 1.00 82.44 184 VAL A O 1
ATOM 1537 N N . ASN A 1 185 ? -5.406 4.105 32.089 1.00 83.69 185 ASN A N 1
ATOM 1538 C CA . ASN A 1 185 ? -5.900 2.881 32.728 1.00 83.69 185 ASN A CA 1
ATOM 1539 C C . ASN A 1 185 ? -5.037 2.452 33.925 1.00 83.69 185 ASN A C 1
ATOM 1541 O O . ASN A 1 185 ? -5.588 2.042 34.951 1.00 83.69 185 ASN A O 1
ATOM 1545 N N . LYS A 1 186 ? -3.705 2.566 33.830 1.00 84.88 186 LYS A N 1
ATOM 1546 C CA . LYS A 1 186 ? -2.798 2.308 34.962 1.00 84.88 186 LYS A CA 1
ATOM 1547 C C . LYS A 1 186 ? -3.074 3.283 36.112 1.00 84.88 186 LYS A C 1
ATOM 1549 O O . LYS A 1 186 ? -3.231 2.835 37.244 1.00 84.88 186 LYS A O 1
ATOM 1554 N N . SER A 1 187 ? -3.263 4.573 35.822 1.00 80.94 187 SER A N 1
ATOM 1555 C CA . SER A 1 187 ? -3.594 5.600 36.827 1.00 80.94 187 SER A CA 1
ATOM 1556 C C . SER A 1 187 ? -4.966 5.413 37.489 1.00 80.94 187 SER A C 1
ATOM 1558 O O . SER A 1 187 ? -5.162 5.840 38.619 1.00 80.94 187 SER A O 1
ATOM 1560 N N . ILE A 1 188 ? -5.935 4.783 36.817 1.00 78.06 188 ILE A N 1
ATOM 1561 C CA . ILE A 1 188 ? -7.224 4.414 37.437 1.00 78.06 188 ILE A CA 1
ATOM 1562 C C . ILE A 1 188 ? -7.073 3.211 38.375 1.00 78.06 188 ILE A C 1
ATOM 1564 O O . ILE A 1 188 ? -7.819 3.096 39.349 1.00 78.06 188 ILE A O 1
ATOM 1568 N N . SER A 1 189 ? -6.152 2.305 38.042 1.00 73.19 189 SER A N 1
ATOM 1569 C CA . SER A 1 189 ? -5.907 1.062 38.782 1.00 73.19 189 SER A CA 1
ATOM 1570 C C . SER A 1 189 ? -5.102 1.312 40.059 1.00 73.19 189 SER A C 1
ATOM 1572 O O . SER A 1 189 ? -5.336 0.654 41.065 1.00 73.19 189 SER A O 1
ATOM 1574 N N . GLN A 1 190 ? -4.187 2.283 40.031 1.00 74.75 190 GLN A N 1
ATOM 1575 C CA . GLN A 1 190 ? -3.557 2.837 41.228 1.00 74.75 190 GLN A CA 1
ATOM 1576 C C . GLN A 1 190 ? -4.575 3.725 41.947 1.00 74.75 190 GLN A C 1
ATOM 1578 O O . GLN A 1 190 ? -5.264 4.515 41.305 1.00 74.75 190 GLN A O 1
ATOM 1583 N N . ASP A 1 191 ? -4.733 3.543 43.255 1.00 61.31 191 ASP A N 1
ATOM 1584 C CA . ASP A 1 191 ? -5.891 3.995 44.030 1.00 61.31 191 ASP A CA 1
ATOM 1585 C C . ASP A 1 191 ? -6.124 5.518 44.029 1.00 61.31 191 ASP A C 1
ATOM 1587 O O . ASP A 1 191 ? -5.753 6.258 44.933 1.00 61.31 191 ASP A O 1
ATOM 1591 N N . THR A 1 192 ? -6.780 5.998 42.976 1.00 63.56 192 THR A N 1
ATOM 1592 C CA . THR A 1 192 ? -7.130 7.405 42.781 1.00 63.56 192 THR A CA 1
ATOM 1593 C C . THR A 1 192 ? -8.467 7.751 43.438 1.00 63.56 192 THR A C 1
ATOM 1595 O O . THR A 1 192 ? -9.391 6.929 43.526 1.00 63.56 192 THR A O 1
ATOM 1598 N N . VAL A 1 193 ? -8.595 9.004 43.886 1.00 70.69 193 VAL A N 1
ATOM 1599 C CA . VAL A 1 193 ? -9.800 9.547 44.532 1.00 70.69 193 VAL A CA 1
ATOM 1600 C C . VAL A 1 193 ? -11.016 9.405 43.599 1.00 70.69 193 VAL A C 1
ATOM 1602 O O . VAL A 1 193 ? -10.906 9.596 42.386 1.00 70.69 193 VAL A O 1
ATOM 1605 N N . LYS A 1 194 ? -12.217 9.115 44.136 1.00 70.38 194 LYS A N 1
ATOM 1606 C CA . LYS A 1 194 ? -13.462 8.903 43.348 1.00 70.38 194 LYS A CA 1
ATOM 1607 C C . LYS A 1 194 ? -13.712 9.979 42.272 1.00 70.38 194 LYS A C 1
ATOM 1609 O O . LYS A 1 194 ? -14.080 9.633 41.150 1.00 70.38 194 LYS A O 1
ATOM 1614 N N . LYS A 1 195 ? -13.473 11.263 42.585 1.00 69.06 195 LYS A N 1
ATOM 1615 C CA . LYS A 1 195 ? -13.629 12.394 41.644 1.00 69.06 195 LYS A CA 1
ATOM 1616 C C . LYS A 1 195 ? -12.606 12.370 40.496 1.00 69.06 195 LYS A C 1
ATOM 1618 O O . LYS A 1 195 ? -12.935 12.750 39.374 1.00 69.06 195 LYS A O 1
ATOM 1623 N N . GLU A 1 196 ? -11.382 11.909 40.742 1.00 73.12 196 GLU A N 1
ATOM 1624 C CA . GLU A 1 196 ? -10.339 11.779 39.715 1.00 73.12 196 GLU A CA 1
ATOM 1625 C C . GLU A 1 196 ? -10.580 10.563 38.823 1.00 73.12 196 GLU A C 1
ATOM 1627 O O . GLU A 1 196 ? -10.515 10.686 37.599 1.00 73.12 196 GLU A O 1
ATOM 1632 N N . LYS A 1 197 ? -11.001 9.431 39.406 1.00 75.25 197 LYS A N 1
ATOM 1633 C CA . LYS A 1 197 ? -11.449 8.249 38.648 1.00 75.25 197 LYS A CA 1
ATOM 1634 C C . LYS A 1 197 ? -12.556 8.608 37.650 1.00 75.25 197 LYS A C 1
ATOM 1636 O O . LYS A 1 197 ? -12.570 8.096 36.532 1.00 75.25 197 LYS A O 1
ATOM 1641 N N . GLU A 1 198 ? -13.471 9.511 38.003 1.00 79.06 198 GLU A N 1
ATOM 1642 C CA . GLU A 1 198 ? -14.539 9.956 37.101 1.00 79.06 198 GLU A CA 1
ATOM 1643 C C . GLU A 1 198 ? -14.031 10.840 35.945 1.00 79.06 198 GLU A C 1
ATOM 1645 O O . GLU A 1 198 ? -14.433 10.640 34.794 1.00 79.06 198 GLU A O 1
ATOM 1650 N N . LYS A 1 199 ? -13.090 11.760 36.210 1.00 82.62 199 LYS A N 1
ATOM 1651 C CA . LYS A 1 199 ? -12.420 12.567 35.171 1.00 82.62 199 LYS A CA 1
ATOM 1652 C C . LYS A 1 199 ? -11.612 11.691 34.205 1.00 82.62 199 LYS A C 1
ATOM 1654 O O . LYS A 1 199 ? -11.723 11.856 32.990 1.00 82.62 199 LYS A O 1
ATOM 1659 N N . LEU A 1 200 ? -10.858 10.720 34.721 1.00 82.31 200 LEU A N 1
ATOM 1660 C CA . LEU A 1 200 ? -10.076 9.779 33.911 1.00 82.31 200 LEU A CA 1
ATOM 1661 C C . LEU A 1 200 ? -10.986 8.870 33.065 1.00 82.31 200 LEU A C 1
ATOM 1663 O O . LEU A 1 200 ? -10.726 8.659 31.881 1.00 82.31 200 LEU A O 1
ATOM 1667 N N . LYS A 1 201 ? -12.127 8.422 33.610 1.00 83.50 201 LYS A N 1
ATOM 1668 C CA . LYS A 1 201 ? -13.153 7.697 32.838 1.00 83.50 201 LYS A CA 1
ATOM 1669 C C . LYS A 1 201 ? -13.735 8.535 31.695 1.00 83.50 201 LYS A C 1
ATOM 1671 O O . LYS A 1 201 ? -13.986 7.984 30.623 1.00 83.50 201 LYS A O 1
ATOM 1676 N N . LYS A 1 202 ? -13.951 9.845 31.885 1.00 86.12 202 LYS A N 1
ATOM 1677 C CA . LYS A 1 202 ? -14.383 10.752 30.801 1.00 86.12 202 LYS A CA 1
ATOM 1678 C C . LYS A 1 202 ? -13.321 10.844 29.697 1.00 86.12 202 LYS A C 1
ATOM 1680 O O . LYS A 1 202 ? -13.667 10.613 28.540 1.00 86.12 202 LYS A O 1
ATOM 1685 N N . LYS A 1 203 ? -12.042 11.020 30.055 1.00 84.44 203 LYS A N 1
ATOM 1686 C CA . LYS A 1 203 ? -10.918 10.996 29.096 1.00 84.44 203 LYS A CA 1
ATOM 1687 C C . LYS A 1 203 ? -10.846 9.683 28.307 1.00 84.44 203 LYS A C 1
ATOM 1689 O O . LYS A 1 203 ? -10.746 9.699 27.086 1.00 84.44 203 LYS A O 1
ATOM 1694 N N . ILE A 1 204 ? -11.006 8.530 28.963 1.00 86.12 204 ILE A N 1
ATOM 1695 C CA . ILE A 1 204 ? -11.049 7.228 28.268 1.00 86.12 204 ILE A CA 1
ATOM 1696 C C . ILE A 1 204 ? -12.210 7.154 27.273 1.00 86.12 204 ILE A C 1
ATOM 1698 O O . ILE A 1 204 ? -12.066 6.579 26.192 1.00 86.12 204 ILE A O 1
ATOM 1702 N N . ARG A 1 205 ? -13.383 7.705 27.612 1.00 87.69 205 ARG A N 1
ATOM 1703 C CA . ARG A 1 205 ? -14.523 7.739 26.682 1.00 87.69 205 ARG A CA 1
ATOM 1704 C C . ARG A 1 205 ? -14.207 8.580 25.448 1.00 87.69 205 ARG A C 1
ATOM 1706 O O . ARG A 1 205 ? -14.576 8.166 24.353 1.00 87.69 205 ARG A O 1
ATOM 1713 N N . GLU A 1 206 ? -13.534 9.714 25.608 1.00 89.00 206 GLU A N 1
ATOM 1714 C CA . GLU A 1 206 ? -13.081 10.560 24.496 1.00 89.00 206 GLU A CA 1
ATOM 1715 C C . GLU A 1 206 ? -12.058 9.833 23.622 1.00 89.00 206 GLU A C 1
ATOM 1717 O O . GLU A 1 206 ? -12.263 9.721 22.414 1.00 89.00 206 GLU A O 1
ATOM 1722 N N . ILE A 1 207 ? -11.046 9.214 24.231 1.00 86.94 207 ILE A N 1
ATOM 1723 C CA . ILE A 1 207 ? -10.053 8.405 23.514 1.00 86.94 207 ILE A CA 1
ATOM 1724 C C . ILE A 1 207 ? -10.724 7.255 22.747 1.00 86.94 207 ILE A C 1
ATOM 1726 O O . ILE A 1 207 ? -10.457 7.038 21.567 1.00 86.94 207 ILE A O 1
ATOM 1730 N N . ASN A 1 208 ? -11.670 6.544 23.365 1.00 88.75 208 ASN A N 1
ATOM 1731 C CA . ASN A 1 208 ? -12.413 5.479 22.687 1.00 88.75 208 ASN A CA 1
ATOM 1732 C C . ASN A 1 208 ? -13.261 6.002 21.515 1.00 88.75 208 ASN A C 1
ATOM 1734 O O . ASN A 1 208 ? -13.431 5.287 20.524 1.00 88.75 208 ASN A O 1
ATOM 1738 N N . LYS A 1 209 ? -13.798 7.229 21.600 1.00 90.06 209 LYS A N 1
ATOM 1739 C CA . LYS A 1 209 ? -14.481 7.875 20.468 1.00 90.06 209 LYS A CA 1
ATOM 1740 C C . LYS A 1 209 ? -13.492 8.166 19.339 1.00 90.06 209 LYS A C 1
ATOM 1742 O O . LYS A 1 209 ? -13.796 7.810 18.203 1.00 90.06 209 LYS A O 1
ATOM 1747 N N . LEU A 1 210 ? -12.318 8.722 19.646 1.00 87.75 210 LEU A N 1
ATOM 1748 C CA . LEU A 1 210 ? -11.261 8.991 18.663 1.00 87.75 210 LEU A CA 1
ATOM 1749 C C . LEU A 1 210 ? -10.792 7.704 17.968 1.00 87.75 210 LEU A C 1
ATOM 1751 O O . LEU A 1 210 ? -10.823 7.620 16.743 1.00 87.75 210 LEU A O 1
ATOM 1755 N N . LEU A 1 211 ? -10.489 6.646 18.726 1.00 87.25 211 LEU A N 1
ATOM 1756 C CA . LEU A 1 211 ? -10.118 5.339 18.167 1.00 87.25 211 LEU A CA 1
ATOM 1757 C C . LEU A 1 211 ? -11.226 4.747 17.282 1.00 87.25 211 LEU A C 1
ATOM 1759 O O . LEU A 1 211 ? -10.950 4.124 16.256 1.00 87.25 211 LEU A O 1
ATOM 1763 N N . LYS A 1 212 ? -12.502 4.966 17.628 1.00 88.12 212 LYS A N 1
ATOM 1764 C CA . LYS A 1 212 ? -13.637 4.544 16.792 1.00 88.12 212 LYS A CA 1
ATOM 1765 C C . LYS A 1 212 ? -13.712 5.331 15.481 1.00 88.12 212 LYS A C 1
ATOM 1767 O O . LYS A 1 212 ? -14.090 4.741 14.467 1.00 88.12 212 LYS A O 1
ATOM 1772 N N . LEU A 1 213 ? -13.370 6.622 15.484 1.00 87.81 213 LEU A N 1
ATOM 1773 C CA . LEU A 1 213 ? -13.288 7.438 14.268 1.00 87.81 213 LEU A CA 1
ATOM 1774 C C . LEU A 1 213 ? -12.163 6.940 13.357 1.00 87.81 213 LEU A C 1
ATOM 1776 O O . LEU A 1 213 ? -12.438 6.604 12.206 1.00 87.81 213 LEU A O 1
ATOM 1780 N N . PHE A 1 214 ? -10.953 6.754 13.894 1.00 86.06 214 PHE A N 1
ATOM 1781 C CA . PHE A 1 214 ? -9.831 6.193 13.134 1.00 86.06 214 PHE A CA 1
ATOM 1782 C C . PHE A 1 214 ? -10.155 4.813 12.556 1.00 86.06 214 PHE A C 1
ATOM 1784 O O . PHE A 1 214 ? -9.906 4.544 11.380 1.00 86.06 214 PHE A O 1
ATOM 1791 N N . ARG A 1 215 ? -10.810 3.947 13.340 1.00 85.94 215 ARG A N 1
ATOM 1792 C CA . ARG A 1 215 ? -11.245 2.625 12.872 1.00 85.94 215 ARG A CA 1
ATOM 1793 C C . ARG A 1 215 ? -12.249 2.706 11.721 1.00 85.94 215 ARG A C 1
ATOM 1795 O O . ARG A 1 215 ? -12.199 1.872 10.819 1.00 85.94 215 ARG A O 1
ATOM 1802 N N . LYS A 1 216 ? -13.166 3.679 11.733 1.00 86.00 216 LYS A N 1
ATOM 1803 C CA . LYS A 1 216 ? -14.115 3.897 10.626 1.00 86.00 216 LYS A CA 1
ATOM 1804 C C . LYS A 1 216 ? -13.415 4.409 9.370 1.00 86.00 216 LYS A C 1
ATOM 1806 O O . LYS A 1 216 ? -13.741 3.956 8.277 1.00 86.00 216 LYS A O 1
ATOM 1811 N N . GLU A 1 217 ? -12.462 5.319 9.530 1.00 85.75 217 GLU A N 1
ATOM 1812 C CA . GLU A 1 217 ? -11.731 5.921 8.417 1.00 85.75 217 GLU A CA 1
ATOM 1813 C C . GLU A 1 217 ? -10.804 4.913 7.719 1.00 85.75 217 GLU A C 1
ATOM 1815 O O . GLU A 1 217 ? -10.815 4.785 6.495 1.00 85.75 217 GLU A O 1
ATOM 1820 N N . ILE A 1 218 ? -10.038 4.145 8.497 1.00 86.12 218 ILE A N 1
ATOM 1821 C CA . ILE A 1 218 ? -9.067 3.170 7.978 1.00 86.12 218 ILE A CA 1
ATOM 1822 C C . ILE A 1 218 ? -9.744 1.841 7.618 1.00 86.12 218 ILE A C 1
ATOM 1824 O O . ILE A 1 218 ? -9.305 1.132 6.704 1.00 86.12 218 ILE A O 1
ATOM 1828 N N . GLY A 1 219 ? -10.853 1.516 8.289 1.00 81.88 219 GLY A N 1
ATOM 1829 C CA . GLY A 1 219 ? -11.610 0.274 8.109 1.00 81.88 219 GLY A CA 1
ATOM 1830 C C . GLY A 1 219 ? -10.953 -0.950 8.749 1.00 81.88 219 GLY A C 1
ATOM 1831 O O . GLY A 1 219 ? -11.403 -2.070 8.515 1.00 81.88 219 GLY A O 1
ATOM 1832 N N . LEU A 1 220 ? -9.894 -0.744 9.534 1.00 84.00 220 LEU A N 1
ATOM 1833 C CA . LEU A 1 220 ? -9.116 -1.769 10.227 1.00 84.00 220 LEU A CA 1
ATOM 1834 C C . LEU A 1 220 ? -8.880 -1.334 11.678 1.00 84.00 220 LEU A C 1
ATOM 1836 O O . LEU A 1 220 ? -8.937 -0.151 12.005 1.00 84.00 220 LEU A O 1
ATOM 1840 N N . ASP A 1 221 ? -8.640 -2.308 12.544 1.00 85.62 221 ASP A N 1
ATOM 1841 C CA . ASP A 1 221 ? -8.068 -2.109 13.875 1.00 85.62 221 ASP A CA 1
ATOM 1842 C C . ASP A 1 221 ? -6.555 -1.826 13.795 1.00 85.62 221 ASP A C 1
ATOM 1844 O O . ASP A 1 221 ? -5.930 -2.036 12.750 1.00 85.62 221 ASP A O 1
ATOM 1848 N N . SER A 1 222 ? -5.954 -1.372 14.899 1.00 86.19 222 SER A N 1
ATOM 1849 C CA . SER A 1 222 ? -4.509 -1.105 14.996 1.00 86.19 222 SER A CA 1
ATOM 1850 C C . SER A 1 222 ? -3.684 -2.332 14.595 1.00 86.19 222 SER A C 1
ATOM 1852 O O . SER A 1 222 ? -2.768 -2.243 13.773 1.00 86.19 222 SER A O 1
ATOM 1854 N N . GLN A 1 223 ? -4.075 -3.521 15.060 1.00 88.75 223 GLN A N 1
ATOM 1855 C CA . GLN A 1 223 ? -3.402 -4.769 14.705 1.00 88.75 223 GLN A CA 1
ATOM 1856 C C . GLN A 1 223 ? -3.566 -5.141 13.219 1.00 88.75 223 GLN A C 1
ATOM 1858 O O . GLN A 1 223 ? -2.607 -5.588 12.580 1.00 88.75 223 GLN A O 1
ATOM 1863 N N . GLY A 1 224 ? -4.750 -4.951 12.633 1.00 88.56 224 GLY A N 1
ATOM 1864 C CA . GLY A 1 224 ? -4.996 -5.164 11.207 1.00 88.56 224 GLY A CA 1
ATOM 1865 C C . GLY A 1 224 ? -4.227 -4.187 10.318 1.00 88.56 224 GLY A C 1
ATOM 1866 O O . GLY A 1 224 ? -3.686 -4.591 9.281 1.00 88.56 224 GLY A O 1
ATOM 1867 N N . LEU A 1 225 ? -4.106 -2.925 10.738 1.00 90.50 225 LEU A N 1
ATOM 1868 C CA . LEU A 1 225 ? -3.297 -1.920 10.052 1.00 90.50 225 LEU A CA 1
ATOM 1869 C C . LEU A 1 225 ? -1.807 -2.282 10.103 1.00 90.50 225 LEU A C 1
ATOM 1871 O O . LEU A 1 225 ? -1.160 -2.307 9.055 1.00 90.50 225 LEU A O 1
ATOM 1875 N N . ARG A 1 226 ? -1.286 -2.688 11.270 1.00 92.12 226 ARG A N 1
ATOM 1876 C CA . ARG A 1 226 ? 0.094 -3.190 11.427 1.00 92.12 226 ARG A CA 1
ATOM 1877 C C . ARG A 1 226 ? 0.378 -4.386 10.518 1.00 92.12 226 ARG A C 1
ATOM 1879 O O . ARG A 1 226 ? 1.389 -4.403 9.817 1.00 92.12 226 ARG A O 1
ATOM 1886 N N . LYS A 1 227 ? -0.530 -5.369 10.455 1.00 93.31 227 LYS A N 1
ATOM 1887 C CA . LYS A 1 227 ? -0.410 -6.522 9.537 1.00 93.31 227 LYS A CA 1
ATOM 1888 C C . LYS A 1 227 ? -0.372 -6.083 8.070 1.00 93.31 227 LYS A C 1
ATOM 1890 O O . LYS A 1 227 ? 0.413 -6.618 7.287 1.00 93.31 227 LYS A O 1
ATOM 1895 N N . THR A 1 228 ? -1.186 -5.095 7.704 1.00 92.75 228 THR A N 1
ATOM 1896 C CA . THR A 1 228 ? -1.241 -4.549 6.341 1.00 92.75 228 THR A CA 1
ATOM 1897 C C . THR A 1 228 ? 0.051 -3.813 5.980 1.00 92.75 228 THR A C 1
ATOM 1899 O O . THR A 1 228 ? 0.640 -4.102 4.939 1.00 92.75 228 THR A O 1
ATOM 1902 N N . LEU A 1 229 ? 0.550 -2.937 6.857 1.00 93.81 229 LEU A N 1
ATOM 1903 C CA . LEU A 1 229 ? 1.819 -2.225 6.670 1.00 93.81 229 LEU A CA 1
ATOM 1904 C C . LEU A 1 229 ? 3.025 -3.173 6.669 1.00 93.81 229 LEU A C 1
ATOM 1906 O O . LEU A 1 229 ? 3.948 -2.990 5.878 1.00 93.81 229 LEU A O 1
ATOM 1910 N N . CYS A 1 230 ? 2.998 -4.242 7.468 1.00 94.88 230 CYS A N 1
ATOM 1911 C CA . CYS A 1 230 ? 4.010 -5.295 7.418 1.00 94.88 230 CYS A CA 1
ATOM 1912 C C . CYS A 1 230 ? 4.023 -5.999 6.051 1.00 94.88 230 CYS A C 1
ATOM 1914 O O . CYS A 1 230 ? 5.089 -6.200 5.471 1.00 94.88 230 CYS A O 1
ATOM 1916 N N . ALA A 1 231 ? 2.851 -6.334 5.499 1.00 94.81 231 ALA A N 1
ATOM 1917 C CA . ALA A 1 231 ? 2.751 -6.921 4.162 1.00 94.81 231 ALA A CA 1
ATOM 1918 C C . ALA A 1 231 ? 3.266 -5.968 3.068 1.00 94.81 231 ALA A C 1
ATOM 1920 O O . ALA A 1 231 ? 3.967 -6.413 2.161 1.00 94.81 231 ALA A O 1
ATOM 1921 N N . ILE A 1 232 ? 2.976 -4.667 3.184 1.00 94.75 232 ILE A N 1
ATOM 1922 C CA . ILE A 1 232 ? 3.498 -3.618 2.291 1.00 94.75 232 ILE A CA 1
ATOM 1923 C C . ILE A 1 232 ? 5.023 -3.532 2.386 1.00 94.75 232 ILE A C 1
ATOM 1925 O O . ILE A 1 232 ? 5.701 -3.563 1.365 1.00 94.75 232 ILE A O 1
ATOM 1929 N N . SER A 1 233 ? 5.571 -3.476 3.601 1.00 95.50 233 SER A N 1
ATOM 1930 C CA . SER A 1 233 ? 7.017 -3.410 3.837 1.00 95.50 233 SER A CA 1
ATOM 1931 C C . SER A 1 233 ? 7.735 -4.633 3.263 1.00 95.50 233 SER A C 1
ATOM 1933 O O . SER A 1 233 ? 8.738 -4.490 2.569 1.00 95.50 233 SER A O 1
ATOM 1935 N N . LYS A 1 234 ? 7.183 -5.838 3.462 1.00 95.25 234 LYS A N 1
ATOM 1936 C CA . LYS A 1 234 ? 7.704 -7.073 2.856 1.00 95.25 234 LYS A CA 1
ATOM 1937 C C . LYS A 1 234 ? 7.686 -7.010 1.326 1.00 95.25 234 LYS A C 1
ATOM 1939 O O . LYS A 1 234 ? 8.695 -7.321 0.702 1.00 95.25 234 LYS A O 1
ATOM 1944 N N . GLY A 1 235 ? 6.571 -6.583 0.731 1.00 94.75 235 GLY A N 1
ATOM 1945 C CA . GLY A 1 235 ? 6.442 -6.433 -0.721 1.00 94.75 235 GLY A CA 1
ATOM 1946 C C . GLY A 1 235 ? 7.433 -5.430 -1.307 1.00 94.75 235 GLY A C 1
ATOM 1947 O O . GLY A 1 235 ? 8.097 -5.726 -2.300 1.00 94.75 235 GLY A O 1
ATOM 1948 N N . LYS A 1 236 ? 7.585 -4.277 -0.645 1.00 93.94 236 LYS A N 1
ATOM 1949 C CA . LYS A 1 236 ? 8.540 -3.233 -1.025 1.00 93.94 236 LYS A CA 1
ATOM 1950 C C . LYS A 1 236 ? 9.982 -3.731 -0.929 1.00 93.94 236 LYS A C 1
ATOM 1952 O O . LYS A 1 236 ? 10.697 -3.640 -1.914 1.00 93.94 236 LYS A O 1
ATOM 1957 N N . LYS A 1 237 ? 10.375 -4.377 0.175 1.00 95.44 237 LYS A N 1
ATOM 1958 C CA . LYS A 1 237 ? 11.719 -4.966 0.323 1.00 95.44 237 LYS A CA 1
ATOM 1959 C C . LYS A 1 237 ? 12.058 -5.962 -0.789 1.00 95.44 237 LYS A C 1
ATOM 1961 O O . LYS A 1 237 ? 13.152 -5.896 -1.331 1.00 95.44 237 LYS A O 1
ATOM 1966 N N . ILE A 1 238 ? 11.130 -6.858 -1.141 1.00 94.56 238 ILE A N 1
ATOM 1967 C CA . ILE A 1 238 ? 11.338 -7.836 -2.224 1.00 94.56 238 ILE A CA 1
ATOM 1968 C C . ILE A 1 238 ? 11.541 -7.122 -3.565 1.00 94.56 238 ILE A C 1
ATOM 1970 O O . ILE A 1 238 ? 12.481 -7.435 -4.290 1.00 94.56 238 ILE A O 1
ATOM 1974 N N . SER A 1 239 ? 10.681 -6.149 -3.881 1.00 94.69 239 SER A N 1
ATOM 1975 C CA . SER A 1 239 ? 10.790 -5.371 -5.118 1.00 94.69 239 SER A CA 1
ATOM 1976 C C . SER A 1 239 ? 12.083 -4.555 -5.166 1.00 94.69 239 SER A C 1
ATOM 1978 O O . SER A 1 239 ? 12.754 -4.547 -6.189 1.00 94.69 239 SER A O 1
ATOM 1980 N N . ASP A 1 240 ? 12.435 -3.865 -4.084 1.00 94.50 240 ASP A N 1
ATOM 1981 C CA . ASP A 1 240 ? 13.609 -2.993 -4.024 1.00 94.50 240 ASP A CA 1
ATOM 1982 C C . ASP A 1 240 ? 14.901 -3.808 -4.115 1.00 94.50 240 ASP A C 1
ATOM 1984 O O . ASP A 1 240 ? 15.825 -3.408 -4.817 1.00 94.50 240 ASP A O 1
ATOM 1988 N N . GLN A 1 241 ? 14.953 -4.977 -3.469 1.00 94.81 241 GLN A N 1
ATOM 1989 C CA . GLN A 1 241 ? 16.089 -5.888 -3.584 1.00 94.81 241 GLN A CA 1
ATOM 1990 C C . GLN A 1 241 ? 16.258 -6.394 -5.021 1.00 94.81 241 GLN A C 1
ATOM 1992 O O . GLN A 1 241 ? 17.358 -6.336 -5.557 1.00 94.81 241 GLN A O 1
ATOM 1997 N N . ALA A 1 242 ? 15.170 -6.827 -5.662 1.00 94.69 242 ALA A N 1
ATOM 1998 C CA . ALA A 1 242 ? 15.205 -7.295 -7.045 1.00 94.69 242 ALA A CA 1
ATOM 1999 C C . ALA A 1 242 ? 15.555 -6.163 -8.033 1.00 94.69 242 ALA A C 1
ATOM 2001 O O . ALA A 1 242 ? 16.316 -6.374 -8.972 1.00 94.69 242 ALA A O 1
ATOM 2002 N N . LYS A 1 243 ? 15.062 -4.936 -7.804 1.00 94.50 243 LYS A N 1
ATOM 2003 C CA . LYS A 1 243 ? 15.450 -3.749 -8.589 1.00 94.50 243 LYS A CA 1
ATOM 2004 C C . LYS A 1 243 ? 16.938 -3.449 -8.441 1.00 94.50 243 LYS A C 1
ATOM 2006 O O . LYS A 1 243 ? 17.599 -3.214 -9.445 1.00 94.50 243 LYS A O 1
ATOM 2011 N N . LYS A 1 244 ? 17.471 -3.490 -7.215 1.00 93.06 244 LYS A N 1
ATOM 2012 C CA . LYS A 1 244 ? 18.908 -3.317 -6.965 1.00 93.06 244 LYS A CA 1
ATOM 2013 C C . LYS A 1 244 ? 19.725 -4.370 -7.701 1.00 93.06 244 LYS A C 1
ATOM 2015 O O . LYS A 1 244 ? 20.653 -3.999 -8.403 1.00 93.06 244 LYS A O 1
ATOM 2020 N N . GLU A 1 245 ? 19.342 -5.640 -7.604 1.00 91.88 245 GLU A N 1
ATOM 2021 C CA . GLU A 1 245 ? 20.004 -6.742 -8.310 1.00 91.88 245 GLU A CA 1
ATOM 2022 C C . GLU A 1 245 ? 20.028 -6.505 -9.828 1.00 91.88 245 GLU A C 1
ATOM 2024 O O . GLU A 1 245 ? 21.095 -6.545 -10.445 1.00 91.88 245 GLU A O 1
ATOM 2029 N N . LEU A 1 246 ? 18.883 -6.128 -10.411 1.00 92.25 246 LEU A N 1
ATOM 2030 C CA . LEU A 1 246 ? 18.774 -5.801 -11.834 1.00 92.25 246 LEU A CA 1
ATOM 2031 C C . LEU A 1 246 ? 19.686 -4.639 -12.243 1.00 92.25 246 LEU A C 1
ATOM 2033 O O . LEU A 1 246 ? 20.344 -4.709 -13.278 1.00 92.25 246 LEU A O 1
ATOM 2037 N N . ILE A 1 247 ? 19.717 -3.568 -11.446 1.00 91.19 247 ILE A N 1
ATOM 2038 C CA . ILE A 1 247 ? 20.561 -2.396 -11.704 1.00 91.19 247 ILE A CA 1
ATOM 2039 C C . ILE A 1 247 ? 22.036 -2.799 -11.626 1.00 91.19 247 ILE A C 1
ATOM 2041 O O . ILE A 1 247 ? 22.796 -2.511 -12.546 1.00 91.19 247 ILE A O 1
ATOM 2045 N N . THR A 1 248 ? 22.428 -3.524 -10.573 1.00 89.12 248 THR A N 1
ATOM 2046 C CA . THR A 1 248 ? 23.819 -3.948 -10.351 1.00 89.12 248 THR A CA 1
ATOM 2047 C C . THR A 1 248 ? 24.343 -4.859 -11.460 1.00 89.12 248 THR A C 1
ATOM 2049 O O . THR A 1 248 ? 25.480 -4.707 -11.900 1.00 89.12 248 THR A O 1
ATOM 2052 N N . ALA A 1 249 ? 23.504 -5.756 -11.979 1.00 88.81 249 ALA A N 1
ATOM 2053 C CA . ALA A 1 249 ? 23.864 -6.614 -13.100 1.00 88.81 249 ALA A CA 1
ATOM 2054 C C . ALA A 1 249 ? 24.047 -5.845 -14.419 1.00 88.81 249 ALA A C 1
ATOM 2056 O O . ALA A 1 249 ? 24.862 -6.232 -15.260 1.00 88.81 249 ALA A O 1
ATOM 2057 N N . ASN A 1 250 ? 23.317 -4.738 -14.585 1.00 89.06 250 ASN A N 1
ATOM 2058 C CA . ASN A 1 250 ? 23.321 -3.918 -15.795 1.00 89.06 250 ASN A CA 1
ATOM 2059 C C . ASN A 1 250 ? 24.304 -2.735 -15.750 1.00 89.06 250 ASN A C 1
ATOM 2061 O O . ASN A 1 250 ? 24.378 -1.976 -16.715 1.00 89.06 250 ASN A O 1
ATOM 2065 N N . LEU A 1 251 ? 25.127 -2.597 -14.702 1.00 87.94 251 LEU A N 1
ATOM 2066 C CA . LEU A 1 251 ? 26.127 -1.519 -14.599 1.00 87.94 251 LEU A CA 1
ATOM 2067 C C . LEU A 1 251 ? 27.093 -1.477 -15.794 1.00 87.94 251 LEU A C 1
ATOM 2069 O O . LEU A 1 251 ? 27.485 -0.404 -16.246 1.00 87.94 251 LEU A O 1
ATOM 2073 N N . ARG A 1 252 ? 27.431 -2.637 -16.376 1.00 87.12 252 ARG A N 1
ATOM 2074 C CA . ARG A 1 252 ? 28.287 -2.709 -17.576 1.00 87.12 252 ARG A CA 1
ATOM 2075 C C . ARG A 1 252 ? 27.681 -1.982 -18.778 1.00 87.12 252 ARG A C 1
ATOM 2077 O O . ARG A 1 252 ? 28.423 -1.372 -19.549 1.00 87.12 252 ARG A O 1
ATOM 2084 N N . LEU A 1 253 ? 26.356 -2.039 -18.933 1.00 88.06 253 LEU A N 1
ATOM 2085 C CA . LEU A 1 253 ? 25.648 -1.327 -19.994 1.00 88.06 253 LEU A CA 1
ATOM 2086 C C . LEU A 1 253 ? 25.770 0.186 -19.783 1.00 88.06 253 LEU A C 1
ATOM 2088 O O . LEU A 1 253 ? 26.158 0.888 -20.715 1.00 88.06 253 LEU A O 1
ATOM 2092 N N . VAL A 1 254 ? 25.542 0.663 -18.556 1.00 88.00 254 VAL A N 1
ATOM 2093 C CA . VAL A 1 254 ? 25.689 2.082 -18.179 1.00 88.00 254 VAL A CA 1
ATOM 2094 C C . VAL A 1 254 ? 27.096 2.583 -18.504 1.00 88.00 254 VAL A C 1
ATOM 2096 O O . VAL A 1 254 ? 27.248 3.545 -19.249 1.00 88.00 254 VAL A O 1
ATOM 2099 N N . VAL A 1 255 ? 28.135 1.857 -18.078 1.00 86.75 255 VAL A N 1
ATOM 2100 C CA . VAL A 1 255 ? 29.539 2.174 -18.398 1.00 86.75 255 VAL A CA 1
ATOM 2101 C C . VAL A 1 255 ? 29.780 2.244 -19.910 1.00 86.75 255 VAL A C 1
ATOM 2103 O O . VAL A 1 255 ? 30.487 3.132 -20.387 1.00 86.75 255 VAL A O 1
ATOM 2106 N N . SER A 1 256 ? 29.222 1.309 -20.686 1.00 88.44 256 SER A N 1
ATOM 2107 C CA . SER A 1 256 ? 29.396 1.291 -22.146 1.00 88.44 256 SER A CA 1
ATOM 2108 C C . SER A 1 256 ? 28.749 2.494 -22.843 1.00 88.44 256 SER A C 1
ATOM 2110 O O . SER A 1 256 ? 29.269 2.961 -23.858 1.00 88.44 256 SER A O 1
ATOM 2112 N N . ILE A 1 257 ? 27.652 3.017 -22.285 1.00 89.06 257 ILE A N 1
ATOM 2113 C CA . ILE A 1 257 ? 26.968 4.218 -22.771 1.00 89.06 257 ILE A CA 1
ATOM 2114 C C . ILE A 1 257 ? 27.751 5.462 -22.335 1.00 89.06 257 ILE A C 1
ATOM 2116 O O . ILE A 1 257 ? 28.108 6.269 -23.189 1.00 89.06 257 ILE A O 1
ATOM 2120 N N . ALA A 1 258 ? 28.113 5.566 -21.053 1.00 88.44 258 ALA A N 1
ATOM 2121 C CA . ALA A 1 258 ? 28.860 6.690 -20.483 1.00 88.44 258 ALA A CA 1
ATOM 2122 C C . ALA A 1 258 ? 30.204 6.935 -21.191 1.00 88.44 258 ALA A C 1
ATOM 2124 O O . ALA A 1 258 ? 30.582 8.079 -21.436 1.00 88.44 258 ALA A O 1
ATOM 2125 N N . LYS A 1 259 ? 30.903 5.871 -21.623 1.00 87.00 259 LYS A N 1
ATOM 2126 C CA . LYS A 1 259 ? 32.146 5.984 -22.413 1.00 87.00 259 LYS A CA 1
ATOM 2127 C C . LYS A 1 259 ? 31.990 6.821 -23.685 1.00 87.00 259 LYS A C 1
ATOM 2129 O O . LYS A 1 259 ? 32.943 7.490 -24.071 1.00 87.00 259 LYS A O 1
ATOM 2134 N N . LYS A 1 260 ? 30.814 6.817 -24.323 1.00 88.06 260 LYS A N 1
ATOM 2135 C CA . LYS A 1 260 ? 30.552 7.623 -25.529 1.00 88.06 260 LYS A CA 1
ATOM 2136 C C . LYS A 1 260 ? 30.495 9.123 -25.231 1.00 88.06 260 LYS A C 1
ATOM 2138 O O . LYS A 1 260 ? 30.715 9.920 -26.136 1.00 88.06 260 LYS A O 1
ATOM 2143 N N . TYR A 1 261 ? 30.238 9.495 -23.977 1.00 89.12 261 TYR A N 1
ATOM 2144 C CA . TYR A 1 261 ? 30.073 10.878 -23.536 1.00 89.12 261 TYR A CA 1
ATOM 2145 C C . TYR A 1 261 ? 31.264 11.412 -22.723 1.00 89.12 261 TYR A C 1
ATOM 2147 O O . TYR A 1 261 ? 31.226 12.540 -22.241 1.00 89.12 261 TYR A O 1
ATOM 2155 N N . SER A 1 262 ? 32.359 10.652 -22.619 1.00 81.12 262 SER A N 1
ATOM 2156 C CA . SER A 1 262 ? 33.530 11.025 -21.809 1.00 81.12 262 SER A CA 1
ATOM 2157 C C . SER A 1 262 ? 34.221 12.324 -22.249 1.00 81.12 262 SER A C 1
ATOM 2159 O O . SER A 1 262 ? 34.975 12.899 -21.470 1.00 81.12 262 SER A O 1
ATOM 2161 N N . ASN A 1 263 ? 33.984 12.784 -23.480 1.00 81.94 263 ASN A N 1
ATOM 2162 C CA . ASN A 1 263 ? 34.631 13.971 -24.047 1.00 81.94 263 ASN A CA 1
ATOM 2163 C C . ASN A 1 263 ? 33.803 15.260 -23.880 1.00 81.94 263 ASN A C 1
ATOM 2165 O O . ASN A 1 263 ? 34.214 16.306 -24.372 1.00 81.94 263 ASN A O 1
ATOM 2169 N N . TYR A 1 264 ? 32.652 15.211 -23.199 1.00 82.62 264 TYR A N 1
ATOM 2170 C CA . TYR A 1 264 ? 31.748 16.362 -23.033 1.00 82.62 264 TYR A CA 1
ATOM 2171 C C . TYR A 1 264 ? 31.993 17.168 -21.742 1.00 82.62 264 TYR A C 1
ATOM 2173 O O . TYR A 1 264 ? 31.135 17.936 -21.320 1.00 82.62 264 TYR A O 1
ATOM 2181 N N . GLY A 1 265 ? 33.164 17.015 -21.110 1.00 79.69 265 GLY A N 1
ATOM 2182 C CA . GLY A 1 265 ? 33.610 17.865 -19.994 1.00 79.69 265 GLY A CA 1
ATOM 2183 C C . GLY A 1 265 ? 33.107 17.481 -18.595 1.00 79.69 265 GLY A C 1
ATOM 2184 O O . GLY A 1 265 ? 33.497 18.126 -17.628 1.00 79.69 265 GLY A O 1
ATOM 2185 N N . LEU A 1 266 ? 32.291 16.431 -18.465 1.00 84.69 266 LEU A N 1
ATOM 2186 C CA . LEU A 1 266 ? 31.869 15.856 -17.180 1.00 84.69 266 LEU A CA 1
ATOM 2187 C C . LEU A 1 266 ? 32.838 14.762 -16.714 1.00 84.69 266 LEU A C 1
ATOM 2189 O O . LEU A 1 266 ? 33.403 14.030 -17.533 1.00 84.69 266 LEU A O 1
ATOM 2193 N N . GLN A 1 267 ? 33.010 14.618 -15.396 1.00 86.25 267 GLN A N 1
ATOM 2194 C CA . GLN A 1 267 ? 33.817 13.534 -14.842 1.00 86.25 267 GLN A CA 1
ATOM 2195 C C . GLN A 1 267 ? 33.162 12.185 -15.173 1.00 86.25 267 GLN A C 1
ATOM 2197 O O . GLN A 1 267 ? 31.948 12.018 -15.101 1.00 86.25 267 GLN A O 1
ATOM 2202 N N . PHE A 1 268 ? 33.973 11.184 -15.522 1.00 83.12 268 PHE A N 1
ATOM 2203 C CA . PHE A 1 268 ? 33.467 9.877 -15.952 1.00 83.12 268 PHE A CA 1
ATOM 2204 C C . PHE A 1 268 ? 32.597 9.167 -14.896 1.00 83.12 268 PHE A C 1
ATOM 2206 O O . PHE A 1 268 ? 31.691 8.422 -15.255 1.00 83.12 268 PHE A O 1
ATOM 2213 N N . LEU A 1 269 ? 32.857 9.401 -13.604 1.00 85.69 269 LEU A N 1
ATOM 2214 C CA . LEU A 1 269 ? 32.016 8.881 -12.521 1.00 85.69 269 LEU A CA 1
ATOM 2215 C C . LEU A 1 269 ? 30.655 9.575 -12.466 1.00 85.69 269 LEU A C 1
ATOM 2217 O O . LEU A 1 269 ? 29.658 8.888 -12.267 1.00 85.69 269 LEU A O 1
ATOM 2221 N N . ASP A 1 270 ? 30.603 10.882 -12.712 1.00 87.12 270 ASP A N 1
ATOM 2222 C CA . ASP A 1 270 ? 29.351 11.641 -12.750 1.00 87.12 270 ASP A CA 1
ATOM 2223 C C . ASP A 1 270 ? 28.481 11.157 -13.917 1.00 87.12 270 ASP A C 1
ATOM 2225 O O . ASP A 1 270 ? 27.301 10.883 -13.741 1.00 87.12 270 ASP A O 1
ATOM 2229 N N . LEU A 1 271 ? 29.092 10.898 -15.081 1.00 87.38 271 LEU A N 1
ATOM 2230 C CA . LEU A 1 271 ? 28.413 10.310 -16.247 1.00 87.38 271 LEU A CA 1
ATOM 2231 C C . LEU A 1 271 ? 27.855 8.895 -16.010 1.00 87.38 271 LEU A C 1
ATOM 2233 O O . LEU A 1 271 ? 27.011 8.442 -16.777 1.00 87.38 271 LEU A O 1
ATOM 2237 N N . ILE A 1 272 ? 28.376 8.157 -15.027 1.00 85.19 272 ILE A N 1
ATOM 2238 C CA . ILE A 1 272 ? 27.861 6.834 -14.640 1.00 85.19 272 ILE A CA 1
ATOM 2239 C C . ILE A 1 272 ? 26.745 6.961 -13.593 1.00 85.19 272 ILE A C 1
ATOM 2241 O O . ILE A 1 272 ? 25.914 6.056 -13.484 1.00 85.19 272 ILE A O 1
ATOM 2245 N N . GLN A 1 273 ? 26.776 8.018 -12.779 1.00 85.94 273 GLN A N 1
ATOM 2246 C CA . GLN A 1 273 ? 25.818 8.247 -11.698 1.00 85.94 273 GLN A CA 1
ATOM 2247 C C . GLN A 1 273 ? 24.504 8.864 -12.182 1.00 85.94 273 GLN A C 1
ATOM 2249 O O . GLN A 1 273 ? 23.459 8.489 -11.647 1.00 85.94 273 GLN A O 1
ATOM 2254 N N . GLU A 1 274 ? 24.572 9.783 -13.148 1.00 85.75 274 GLU A N 1
ATOM 2255 C CA . GLU A 1 274 ? 23.413 10.366 -13.848 1.00 85.75 274 GLU A CA 1
ATOM 2256 C C . GLU A 1 274 ? 22.661 9.331 -14.703 1.00 85.75 274 GLU A C 1
ATOM 2258 O O . GLU A 1 274 ? 21.409 9.301 -14.631 1.00 85.75 274 GLU A O 1
#

Secondary structure (DSSP, 8-state):
-------PPPPP-------TT-TT---HHHHHHHHHHTSPPPPHHHHHHHHHHHHHHHHHHHHHHTTSHHHHHHHHHHHHHHHH-TTHHHHHB--TT-TT----HHHHHHHHHHHHHHHHHHHHHHHHS---GGGHHHHHHHHHHHHHHHHHT-B-HHHHHHHHHHHHHHHHHHHHHHHHHHHHHHHHHS---HHHHHHHHHHHHHHHHHHHHHHHHHSS-HHHHHHHHHHHHHHHHHHHHHHHHHHHHTHHHHHHHHGGGTTSSS-TTHHHH-